Protein AF-A0AA97HFM2-F1 (afdb_monomer)

Radius of gyration: 20.1 Å; Cα contacts (8 Å, |Δi|>4): 525; chains: 1; bounding box: 60×36×58 Å

pLDDT: mean 90.35, std 7.66, range [57.72, 98.5]

Foldseek 3Di:
DKKKWFKKQDAFFAPDDDPPPDPGRFWFWADAPNKTKIKGFQDDPVCQVVFFFHTDRGIMMMIDDDDPVVVVVVVQLLQLLRLQQQLTQMDTQFMCDPPDPDTPDGDDGDGGRDGFAGFHHRHDSPSSNLLCRLQRVLCVVCCVLLVSSLLSVLLSVLPPPDPLLVSLLSLVVSLLSNLVSQLVVLVWDDDPSFTHNDPVPVPDTDDSLRSSQVLCVVLPDDDPLSPCVVVSVVVNCCCVPVVDDPDDPVSSVQSSQSSSQSSSVSSCSSSRHFAWTARSNVSRPDIDTDD

Nearest PDB structures (foldseek):
  4qtj-assembly1_A  TM=2.058E-01  e=1.949E+00  Candida albicans SC5314

Solvent-accessible surface area (backbone atoms only — not comparable to full-atom values): 15580 Å² total; per-residue (Å²): 90,47,36,38,29,38,27,22,19,53,78,50,35,27,83,34,59,46,95,84,73,49,92,50,49,24,15,46,77,51,72,52,97,93,30,52,36,38,38,36,42,75,63,55,81,85,49,48,83,80,38,57,69,38,71,42,79,21,30,38,40,35,37,50,44,86,52,68,67,65,49,50,54,52,50,49,52,52,29,50,52,48,14,48,34,36,39,12,38,32,31,53,38,33,35,29,48,73,90,57,98,59,65,79,39,82,42,86,68,62,67,28,20,39,76,79,45,26,34,33,58,45,76,36,42,66,60,48,53,49,45,55,59,45,23,47,62,43,40,70,74,35,31,74,72,54,39,40,68,58,46,43,50,36,57,35,54,34,72,49,100,61,58,69,69,56,26,44,49,35,49,50,52,36,52,50,48,52,40,51,32,45,38,53,75,72,59,34,40,73,58,95,91,35,36,21,84,45,88,85,46,74,88,61,61,56,48,73,67,57,51,44,52,52,58,42,41,76,66,69,52,62,69,75,84,58,65,59,50,62,61,52,53,52,54,47,48,31,40,74,74,64,74,50,61,95,63,53,68,71,59,51,50,49,54,43,28,52,48,52,37,52,50,52,53,48,50,38,45,67,21,59,40,67,46,72,32,33,28,50,72,49,64,40,72,40,69,50,74,41,128

Sequence (291 aa):
MVFKFGLTNIYFQGNEHSDSGSKKWDTISFDLGGYSNKLVCRISETDIPGLQWENRETADLYIKGTQPDQVQEHAQVIATLLSFALDSHCCLSYMEKVGDELPIRNLPTRGSFIQRNPVIDANNSDALKAFLRMSYSSYNELHETRSLNVVIELFNLAENQQPMELQLATVFILLENLKATYATQENYCNHYGKYYKNQKDKKNGLGFKTILQEMFSSIGMKGETLSGLSSVVMLRNDIIHTALSEKKFNEQYKIYTDCRNLIAEYLLRLLGFKGSFNLFSERGIGKKIIE

Structure (mmCIF, N/CA/C/O backbone):
data_AF-A0AA97HFM2-F1
#
_entry.id   AF-A0AA97HFM2-F1
#
loop_
_atom_site.group_PDB
_atom_site.id
_atom_site.type_symbol
_atom_site.label_atom_id
_atom_site.label_alt_id
_atom_site.label_comp_id
_atom_site.label_asym_id
_atom_site.label_entity_id
_atom_site.label_seq_id
_atom_site.pdbx_PDB_ins_code
_atom_site.Cartn_x
_atom_site.Cartn_y
_atom_site.Cartn_z
_atom_site.occupancy
_atom_site.B_iso_or_equiv
_atom_site.auth_seq_id
_atom_site.auth_comp_id
_atom_site.auth_asym_id
_atom_site.auth_atom_id
_atom_site.pdbx_PDB_model_num
ATOM 1 N N . MET A 1 1 ? -4.776 6.317 28.594 1.00 89.44 1 MET A N 1
ATOM 2 C CA . MET A 1 1 ? -5.785 7.169 27.935 1.00 89.44 1 MET A CA 1
ATOM 3 C C . MET A 1 1 ? -6.140 6.500 26.609 1.00 89.44 1 MET A C 1
ATOM 5 O O . MET A 1 1 ? -5.407 5.605 26.198 1.00 89.44 1 MET A O 1
ATOM 9 N N . VAL A 1 2 ? -7.284 6.812 26.003 1.00 93.88 2 VAL A N 1
ATOM 10 C CA . VAL A 1 2 ? -7.657 6.260 24.691 1.00 93.88 2 VAL A CA 1
ATOM 11 C C . VAL A 1 2 ? -7.883 7.426 23.746 1.00 93.88 2 VAL A C 1
ATOM 13 O O . VAL A 1 2 ? -8.585 8.373 24.094 1.00 93.88 2 VAL A O 1
ATOM 16 N N . PHE A 1 3 ? -7.261 7.349 22.579 1.00 95.56 3 PHE A N 1
ATOM 17 C CA . PHE A 1 3 ? -7.462 8.280 21.481 1.00 95.56 3 PHE A CA 1
ATOM 18 C C . PHE A 1 3 ? -8.245 7.576 20.386 1.00 95.56 3 PHE A C 1
ATOM 20 O O . PHE A 1 3 ? -8.044 6.383 20.162 1.00 95.56 3 PHE A O 1
ATOM 27 N N . LYS A 1 4 ? -9.127 8.307 19.721 1.00 95.50 4 LYS A N 1
ATOM 28 C CA . LYS A 1 4 ? -9.874 7.836 18.564 1.00 95.50 4 LYS A CA 1
ATOM 29 C C . LYS A 1 4 ? -9.526 8.710 17.371 1.00 95.50 4 LYS A C 1
ATOM 31 O O . LYS A 1 4 ? -9.457 9.934 17.481 1.00 95.50 4 LYS A O 1
ATOM 36 N N . PHE A 1 5 ? -9.325 8.056 16.242 1.00 96.00 5 PHE A N 1
ATOM 37 C CA . PHE A 1 5 ? -9.056 8.673 14.961 1.00 96.00 5 PHE A CA 1
ATOM 38 C C . PHE A 1 5 ? -10.151 8.288 13.984 1.00 96.00 5 PHE A C 1
ATOM 40 O O . PHE A 1 5 ? -10.458 7.102 13.847 1.00 96.00 5 PHE A O 1
ATOM 47 N N . GLY A 1 6 ? -10.702 9.273 13.283 1.00 95.50 6 GLY A N 1
ATOM 48 C CA . GLY A 1 6 ? -11.518 8.997 12.109 1.00 95.50 6 GLY A CA 1
ATOM 49 C C . GLY A 1 6 ? -10.628 8.521 10.963 1.00 95.50 6 GLY A C 1
ATOM 50 O O . GLY A 1 6 ? -9.580 9.113 10.695 1.00 95.50 6 GLY A O 1
ATOM 51 N N . LEU A 1 7 ? -11.035 7.441 10.301 1.00 95.44 7 LEU A N 1
ATOM 52 C CA . LEU A 1 7 ? -10.393 6.919 9.102 1.00 95.44 7 LEU A CA 1
ATOM 53 C C . LEU A 1 7 ? -11.338 7.029 7.915 1.00 95.44 7 LEU A C 1
ATOM 55 O O . LEU A 1 7 ? -12.521 6.679 7.980 1.00 95.44 7 LEU A O 1
ATOM 59 N N . THR A 1 8 ? -10.781 7.503 6.810 1.00 93.69 8 THR A N 1
ATOM 60 C CA . THR A 1 8 ? -11.501 7.667 5.550 1.00 93.69 8 THR A CA 1
ATOM 61 C C . THR A 1 8 ? -11.218 6.531 4.586 1.00 93.69 8 THR A C 1
ATOM 63 O O . THR A 1 8 ? -10.161 5.903 4.645 1.00 93.69 8 THR A O 1
ATOM 66 N N . ASN A 1 9 ? -12.162 6.303 3.675 1.00 92.19 9 ASN A N 1
ATOM 67 C CA . ASN A 1 9 ? -11.970 5.527 2.454 1.00 92.19 9 ASN A CA 1
ATOM 68 C C . ASN A 1 9 ? -11.601 4.048 2.661 1.00 92.19 9 ASN A C 1
ATOM 70 O O . ASN A 1 9 ? -10.960 3.465 1.805 1.00 92.19 9 ASN A O 1
ATOM 74 N N . ILE A 1 10 ? -11.978 3.403 3.762 1.00 92.94 10 ILE A N 1
ATOM 75 C CA . ILE A 1 10 ? -11.691 1.972 3.979 1.00 92.94 10 ILE A CA 1
ATOM 76 C C . ILE A 1 10 ? -12.932 1.147 4.287 1.00 92.94 10 ILE A C 1
ATOM 78 O O . ILE A 1 10 ? -13.812 1.580 5.031 1.00 92.94 10 ILE A O 1
ATOM 82 N N . TYR A 1 11 ? -12.967 -0.074 3.768 1.00 93.50 11 TYR A N 1
ATOM 83 C CA . TYR A 1 11 ? -13.864 -1.127 4.214 1.00 93.50 11 TYR A CA 1
ATOM 84 C C . TYR A 1 11 ? -13.063 -2.376 4.579 1.00 93.50 11 TYR A C 1
ATOM 86 O O . TYR A 1 11 ? -12.078 -2.730 3.933 1.00 93.50 11 TYR A O 1
ATOM 94 N N . PHE A 1 12 ? -13.502 -3.052 5.629 1.00 93.88 12 PHE A N 1
ATOM 95 C CA . PHE A 1 12 ? -13.012 -4.364 6.018 1.00 93.88 12 PHE A CA 1
ATOM 96 C C . PHE A 1 12 ? -14.113 -5.079 6.797 1.00 93.88 12 PHE A C 1
ATOM 98 O O . PHE A 1 12 ? -14.966 -4.440 7.421 1.00 93.88 12 PHE A O 1
ATOM 105 N N . GLN A 1 13 ? -14.071 -6.404 6.797 1.00 92.94 13 GLN A N 1
ATOM 106 C CA . GLN A 1 13 ? -14.901 -7.214 7.671 1.00 92.94 13 GLN A CA 1
ATOM 107 C C . GLN A 1 13 ? -14.161 -7.465 8.984 1.00 92.94 13 GLN A C 1
ATOM 109 O O . GLN A 1 13 ? -13.011 -7.910 8.997 1.00 92.94 13 GLN A O 1
ATOM 114 N N . GLY A 1 14 ? -14.819 -7.166 10.100 1.00 92.56 14 GLY A N 1
ATOM 115 C CA . GLY A 1 14 ? -14.293 -7.492 11.417 1.00 92.56 14 GLY A CA 1
ATOM 116 C C . GLY A 1 14 ? -14.434 -8.973 11.752 1.00 92.56 14 GLY A C 1
ATOM 117 O O . GLY A 1 14 ? -15.170 -9.711 11.101 1.00 92.56 14 GLY A O 1
ATOM 118 N N . ASN A 1 15 ? -13.770 -9.389 12.827 1.00 91.81 15 ASN A N 1
ATOM 119 C CA . ASN A 1 15 ? -14.002 -10.675 13.493 1.00 91.81 15 ASN A CA 1
ATOM 120 C C . ASN A 1 15 ? -14.454 -10.521 14.943 1.00 91.81 15 ASN A C 1
ATOM 122 O O . ASN A 1 15 ? -14.510 -11.497 15.686 1.00 91.81 15 ASN A O 1
ATOM 126 N N . GLU A 1 16 ? -14.804 -9.302 15.338 1.00 92.00 16 GLU A N 1
ATOM 127 C CA . GLU A 1 16 ? -15.375 -8.970 16.634 1.00 92.00 16 GLU A CA 1
ATOM 128 C C . GLU A 1 16 ? -16.611 -8.075 16.430 1.00 92.00 16 GLU A C 1
ATOM 130 O O . GLU A 1 16 ? -16.742 -7.392 15.407 1.00 92.00 16 GLU A O 1
ATOM 135 N N . HIS A 1 17 ? -17.525 -8.080 17.400 1.00 86.69 17 HIS A N 1
ATOM 136 C CA . HIS A 1 17 ? -18.637 -7.132 17.455 1.00 86.69 17 HIS A CA 1
ATOM 137 C C . HIS A 1 17 ? -18.196 -5.850 18.159 1.00 86.69 17 HIS A C 1
ATOM 139 O O . HIS A 1 17 ? -17.505 -5.906 19.179 1.00 86.69 17 HIS A O 1
ATOM 145 N N . SER A 1 18 ? -18.627 -4.695 17.655 1.00 81.94 18 SER A N 1
ATOM 146 C CA . SER A 1 18 ? -18.460 -3.439 18.378 1.00 81.94 18 SER A CA 1
ATOM 147 C C . SER A 1 18 ? -19.309 -3.411 19.657 1.00 81.94 18 SER A C 1
ATOM 149 O O . SER A 1 18 ? -20.405 -3.973 19.732 1.00 81.94 18 SER A O 1
ATOM 151 N N . ASP A 1 19 ? -18.807 -2.711 20.680 1.00 70.94 19 ASP A N 1
ATOM 152 C CA . ASP A 1 19 ? -19.411 -2.654 22.025 1.00 70.94 19 ASP A CA 1
ATOM 153 C C . ASP A 1 19 ? -20.790 -1.954 22.040 1.00 70.94 19 ASP A C 1
ATOM 155 O O . ASP A 1 19 ? -21.475 -1.923 23.058 1.00 70.94 19 ASP A O 1
ATOM 159 N N . SER A 1 20 ? -21.214 -1.396 20.902 1.00 63.28 20 SER A N 1
ATOM 160 C CA . SER A 1 20 ? -22.466 -0.661 20.699 1.00 63.28 20 SER A CA 1
ATOM 161 C C . SER A 1 20 ? -23.698 -1.559 20.493 1.00 63.28 20 SER A C 1
ATOM 163 O O . SER A 1 20 ? -24.780 -1.055 20.197 1.00 63.28 20 SER A O 1
ATOM 165 N N . GLY A 1 21 ? -23.565 -2.884 20.632 1.00 57.72 21 GLY A N 1
ATOM 166 C CA . GLY A 1 21 ? -24.662 -3.833 20.390 1.00 57.72 21 GLY A CA 1
ATOM 167 C C . GLY A 1 21 ? -24.920 -4.110 18.903 1.00 57.72 21 GLY A C 1
ATOM 168 O O . GLY A 1 21 ? -25.960 -4.663 18.537 1.00 57.72 21 GLY A O 1
ATOM 169 N N . SER A 1 22 ? -23.970 -3.735 18.043 1.00 65.81 22 SER A N 1
ATOM 170 C CA . SER A 1 22 ? -23.934 -4.100 16.630 1.00 65.81 22 SER A CA 1
ATOM 171 C C . SER A 1 22 ? -23.957 -5.622 16.471 1.00 65.81 22 SER A C 1
ATOM 173 O O . SER A 1 22 ? -23.096 -6.330 16.984 1.00 65.81 22 SER A O 1
ATOM 175 N N . LYS A 1 23 ? -24.922 -6.148 15.706 1.00 70.69 23 LYS A N 1
ATOM 176 C CA . LYS A 1 23 ? -24.901 -7.554 15.252 1.00 70.69 23 LYS A CA 1
ATOM 177 C C . LYS A 1 23 ? -23.914 -7.785 14.103 1.00 70.69 23 LYS A C 1
ATOM 179 O O . LYS A 1 23 ? -23.817 -8.906 13.608 1.00 70.69 23 LYS A O 1
ATOM 184 N N . LYS A 1 24 ? -23.229 -6.740 13.628 1.00 80.44 24 LYS A N 1
ATOM 185 C CA . LYS A 1 24 ? -22.261 -6.841 12.535 1.00 80.44 24 LYS A CA 1
ATOM 186 C C . LYS A 1 24 ? -20.887 -7.170 13.111 1.00 80.44 24 LYS A C 1
ATOM 188 O O . LYS A 1 24 ? -20.522 -6.684 14.178 1.00 80.44 24 LYS A O 1
ATOM 193 N N . TRP A 1 25 ? -20.153 -8.016 12.402 1.00 86.88 25 TRP A N 1
ATOM 194 C CA . TRP A 1 25 ? -18.737 -8.250 12.651 1.00 86.88 25 TRP A CA 1
ATOM 195 C C . TRP A 1 25 ? -17.961 -7.111 11.987 1.00 86.88 25 TRP A C 1
ATOM 197 O O . TRP A 1 25 ? -17.706 -7.130 10.785 1.00 86.88 25 TRP A O 1
ATOM 207 N N . ASP A 1 26 ? -17.699 -6.061 12.756 1.00 92.25 26 ASP A N 1
ATOM 208 C CA . ASP A 1 26 ? -17.214 -4.761 12.274 1.00 92.25 26 ASP A CA 1
ATOM 209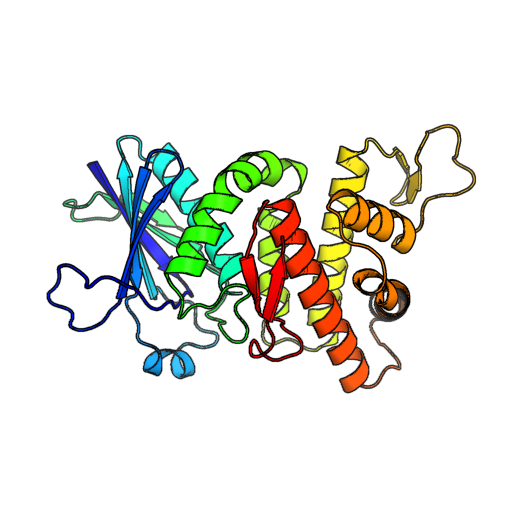 C C . ASP A 1 26 ? -15.887 -4.348 12.920 1.00 92.25 26 ASP A C 1
ATOM 211 O O . ASP A 1 26 ? -15.299 -3.336 12.546 1.00 92.25 26 ASP A O 1
ATOM 215 N N . THR A 1 27 ? -15.405 -5.133 13.881 1.00 95.12 27 THR A N 1
ATOM 216 C CA . THR A 1 27 ? -14.273 -4.780 14.727 1.00 95.12 27 THR A CA 1
ATOM 217 C C . THR A 1 27 ? -13.083 -5.715 14.504 1.00 95.12 27 THR A C 1
ATOM 219 O O . THR A 1 27 ? -13.238 -6.928 14.356 1.00 95.12 27 THR A O 1
ATOM 222 N N . ILE A 1 28 ? -11.879 -5.139 14.507 1.00 96.25 28 ILE A N 1
ATOM 223 C CA . ILE A 1 28 ? -10.587 -5.831 14.495 1.00 96.25 28 ILE A CA 1
ATOM 224 C C . ILE A 1 28 ? -9.749 -5.283 15.656 1.00 96.25 28 ILE A C 1
ATOM 226 O O . ILE A 1 28 ? -9.303 -4.135 15.601 1.00 96.25 28 ILE A O 1
ATOM 230 N N . SER A 1 29 ? -9.477 -6.102 16.675 1.00 96.56 29 SER A N 1
ATOM 231 C CA . SER A 1 29 ? -8.537 -5.745 17.748 1.00 96.56 29 SER A CA 1
ATOM 232 C C . SER A 1 29 ? -7.163 -6.379 17.530 1.00 96.56 29 SER A C 1
ATOM 234 O O . SER A 1 29 ? -7.054 -7.549 17.138 1.00 96.56 29 SER A O 1
ATOM 236 N N . PHE A 1 30 ? -6.099 -5.609 17.766 1.00 96.38 30 PHE A N 1
ATOM 237 C CA . PHE A 1 30 ? -4.718 -6.059 17.600 1.00 96.38 30 PHE A CA 1
ATOM 238 C C . PHE A 1 30 ? -3.723 -5.200 18.389 1.00 96.38 30 PHE A C 1
ATOM 240 O O . PHE A 1 30 ? -3.846 -3.981 18.467 1.00 96.38 30 PHE A O 1
ATOM 247 N N . ASP A 1 31 ? -2.676 -5.835 18.914 1.00 96.31 31 ASP A N 1
ATOM 248 C CA . ASP A 1 31 ? -1.536 -5.124 19.492 1.00 96.31 31 ASP A CA 1
ATOM 249 C C . ASP A 1 31 ? -0.448 -4.905 18.435 1.00 96.31 31 ASP A C 1
ATOM 251 O O . ASP A 1 31 ? -0.119 -5.819 17.668 1.00 96.31 31 ASP A O 1
ATOM 255 N N . LEU A 1 32 ? 0.085 -3.682 18.380 1.00 95.44 32 LEU A N 1
ATOM 256 C CA . LEU A 1 32 ? 1.084 -3.261 17.401 1.00 95.44 32 LEU A CA 1
ATOM 257 C C . LEU A 1 32 ? 1.920 -2.098 17.931 1.00 95.44 32 LEU A C 1
ATOM 259 O O . LEU A 1 32 ? 1.377 -1.162 18.508 1.00 95.44 32 LEU A O 1
ATOM 263 N N . GLY A 1 33 ? 3.241 -2.140 17.741 1.00 91.94 33 GLY A N 1
ATOM 264 C CA . GLY A 1 33 ? 4.130 -1.038 18.136 1.00 91.94 33 GLY A CA 1
ATOM 265 C C . GLY A 1 33 ? 4.114 -0.699 19.634 1.00 91.94 33 GLY A C 1
ATOM 266 O O . GLY A 1 33 ? 4.425 0.426 19.998 1.00 91.94 33 GLY A O 1
ATOM 267 N N . GLY A 1 34 ? 3.717 -1.641 20.498 1.00 94.19 34 GLY A N 1
ATOM 268 C CA . GLY A 1 34 ? 3.535 -1.405 21.938 1.00 94.19 34 GLY A CA 1
ATOM 269 C C . GLY A 1 34 ? 2.183 -0.789 22.323 1.00 94.19 34 GLY A C 1
ATOM 270 O O . GLY A 1 34 ? 1.934 -0.572 23.509 1.00 94.19 34 GLY A O 1
ATOM 271 N N . TYR A 1 35 ? 1.297 -0.549 21.356 1.00 96.75 35 TYR A N 1
ATOM 272 C CA . TYR A 1 35 ? -0.054 -0.045 21.575 1.00 96.75 35 TYR A CA 1
ATOM 273 C C . TYR A 1 35 ? -1.090 -1.150 21.402 1.00 96.75 35 TYR A C 1
ATOM 275 O O . TYR A 1 35 ? -0.913 -2.077 20.610 1.00 96.75 35 TYR A O 1
ATOM 283 N N . SER A 1 36 ? -2.199 -1.009 22.128 1.00 96.50 36 SER A N 1
ATOM 284 C CA . SER A 1 36 ? -3.401 -1.804 21.896 1.00 96.50 36 SER A CA 1
ATOM 285 C C . SER A 1 36 ? -4.349 -1.006 21.012 1.00 96.50 36 SER A C 1
ATOM 287 O O . SER A 1 36 ? -4.710 0.128 21.358 1.00 96.50 36 SER A O 1
ATOM 289 N N . ASN A 1 37 ? -4.702 -1.591 19.869 1.00 97.38 37 ASN A N 1
ATOM 290 C CA . ASN A 1 37 ? -5.459 -0.952 18.804 1.00 97.38 37 ASN A CA 1
ATOM 291 C C . ASN A 1 37 ? -6.790 -1.671 18.584 1.00 97.38 37 ASN A C 1
ATOM 293 O O . ASN A 1 37 ? -6.868 -2.901 18.641 1.00 97.38 37 ASN A O 1
ATOM 297 N N . LYS A 1 38 ? -7.827 -0.895 18.277 1.00 96.94 38 LYS A N 1
ATOM 298 C CA . LYS A 1 38 ? -9.145 -1.394 17.880 1.00 96.94 38 LYS A CA 1
ATOM 299 C C . LYS A 1 38 ? -9.620 -0.610 16.665 1.00 96.94 38 LYS A C 1
ATOM 301 O O . LYS A 1 38 ? -9.800 0.601 16.743 1.00 96.94 38 LYS A O 1
ATOM 306 N N . LEU A 1 39 ? -9.801 -1.301 15.548 1.00 96.81 39 LEU A N 1
ATOM 307 C CA . LEU A 1 39 ? -10.313 -0.742 14.302 1.00 96.81 39 LEU A CA 1
ATOM 308 C C . LEU A 1 39 ? -11.790 -1.126 14.165 1.00 96.81 39 LEU A C 1
ATOM 310 O O . LEU A 1 39 ? -12.119 -2.302 14.291 1.00 96.81 39 LEU A O 1
ATOM 314 N N . VAL A 1 40 ? -12.670 -0.155 13.926 1.00 95.69 40 VAL A N 1
ATOM 315 C CA . VAL A 1 40 ? -14.126 -0.354 13.846 1.00 95.69 40 VAL A CA 1
ATOM 316 C C . VAL A 1 40 ? -14.643 0.187 12.518 1.00 95.69 40 VAL A C 1
ATOM 318 O O . VAL A 1 40 ? -14.530 1.380 12.249 1.00 95.69 40 VAL A O 1
ATOM 321 N N . CYS A 1 41 ? -15.213 -0.673 11.677 1.00 93.94 41 CYS A N 1
ATOM 322 C CA . CYS A 1 41 ? -15.817 -0.277 10.411 1.00 93.94 41 CYS A CA 1
ATOM 323 C C . CYS A 1 41 ? -17.216 0.308 10.655 1.00 93.94 41 CYS A C 1
ATOM 325 O O . CYS A 1 41 ? -18.026 -0.261 11.383 1.00 93.94 41 CYS A O 1
ATOM 327 N N . ARG A 1 42 ? -17.515 1.456 10.042 1.00 91.38 42 ARG A N 1
ATOM 328 C CA . ARG A 1 42 ? -18.807 2.156 10.166 1.00 91.38 42 ARG A CA 1
ATOM 329 C C . ARG A 1 42 ? -19.772 1.856 9.024 1.00 91.38 42 ARG A C 1
ATOM 331 O O . ARG A 1 42 ? -20.932 2.255 9.086 1.00 91.38 42 ARG A O 1
ATOM 338 N N . ILE A 1 43 ? -19.293 1.198 7.977 1.00 89.06 43 ILE A N 1
ATOM 339 C CA . ILE A 1 43 ? -20.056 0.907 6.765 1.00 89.06 43 ILE A CA 1
ATOM 340 C C . ILE A 1 43 ? -20.187 -0.605 6.569 1.00 89.06 43 ILE A C 1
ATOM 342 O O . ILE A 1 43 ? -19.437 -1.399 7.133 1.00 89.06 43 ILE A O 1
ATOM 346 N N . SER A 1 44 ? -21.167 -1.011 5.776 1.00 84.94 44 SER A N 1
ATOM 347 C CA . SER A 1 44 ? -21.364 -2.389 5.330 1.00 84.94 44 SER A CA 1
ATOM 348 C C . SER A 1 44 ? -20.925 -2.561 3.880 1.00 84.94 44 SER A C 1
ATOM 350 O O . SER A 1 44 ? -20.846 -1.601 3.119 1.00 84.94 44 SER A O 1
ATOM 352 N N . GLU A 1 45 ? -20.738 -3.815 3.471 1.00 82.62 45 GLU A N 1
ATOM 353 C CA . GLU A 1 45 ? -20.445 -4.172 2.078 1.00 82.62 45 GLU A CA 1
ATOM 354 C C . GLU A 1 45 ? -21.476 -3.599 1.091 1.00 82.62 45 GLU A C 1
ATOM 356 O O . GLU A 1 45 ? -21.132 -3.128 0.011 1.00 82.62 45 GLU A O 1
ATOM 361 N N . THR A 1 46 ? -22.749 -3.555 1.494 1.00 84.31 46 THR A N 1
ATOM 362 C CA . THR A 1 46 ? -23.851 -3.003 0.694 1.00 84.31 46 THR A CA 1
ATOM 363 C C . THR A 1 46 ? -23.733 -1.505 0.427 1.00 84.31 46 THR A C 1
ATOM 365 O O . THR A 1 46 ? -24.349 -1.017 -0.516 1.00 84.31 46 THR A O 1
ATOM 368 N N . ASP A 1 47 ? -22.966 -0.774 1.239 1.00 85.00 47 ASP A N 1
ATOM 369 C CA . ASP A 1 47 ? -22.777 0.669 1.084 1.00 85.00 47 ASP A CA 1
ATOM 370 C C . ASP A 1 47 ? -21.696 0.984 0.034 1.00 85.00 47 ASP A C 1
ATOM 372 O O . ASP A 1 47 ? -21.738 2.037 -0.600 1.00 85.00 47 ASP A O 1
ATOM 376 N N . ILE A 1 48 ? -20.764 0.051 -0.211 1.00 83.50 48 ILE A N 1
ATOM 377 C CA . ILE A 1 48 ? -19.585 0.234 -1.076 1.00 83.50 48 ILE A CA 1
ATOM 378 C C . ILE A 1 48 ? -19.925 0.784 -2.472 1.00 83.50 48 ILE A C 1
ATOM 380 O O . ILE A 1 48 ? -19.252 1.725 -2.903 1.00 83.50 48 ILE A O 1
ATOM 384 N N . PRO A 1 49 ? -20.938 0.272 -3.207 1.00 83.81 49 PRO A N 1
ATOM 385 C CA . PRO A 1 49 ? -21.237 0.777 -4.545 1.00 83.81 49 PRO A CA 1
ATOM 386 C C . PRO A 1 49 ? -21.590 2.269 -4.567 1.00 83.81 49 PRO A C 1
ATOM 388 O O . PRO A 1 49 ? -21.255 2.949 -5.533 1.00 83.81 49 PRO A O 1
ATOM 391 N N . GLY A 1 50 ? -22.236 2.772 -3.509 1.00 83.94 50 GLY A N 1
ATOM 392 C CA . GLY A 1 50 ? -22.634 4.175 -3.383 1.00 83.94 50 GLY A CA 1
ATOM 393 C C . GLY A 1 50 ? -21.526 5.098 -2.881 1.00 83.94 50 GLY A C 1
ATOM 394 O O . GLY A 1 50 ? -21.683 6.307 -2.962 1.00 83.94 50 GLY A O 1
ATOM 395 N N . LEU A 1 51 ? -20.422 4.543 -2.376 1.00 84.50 51 LEU A N 1
ATOM 396 C CA . LEU A 1 51 ? -19.300 5.310 -1.834 1.00 84.50 51 LEU A CA 1
ATOM 397 C C . LEU A 1 51 ? -18.147 5.469 -2.815 1.00 84.50 51 LEU A C 1
ATOM 399 O O . LEU A 1 51 ? -17.253 6.268 -2.551 1.00 84.50 51 LEU A O 1
ATOM 403 N N . GLN A 1 52 ? -18.125 4.710 -3.918 1.00 82.38 52 GLN A N 1
ATOM 404 C CA . GLN A 1 52 ? -17.012 4.788 -4.861 1.00 82.38 52 GLN A CA 1
ATOM 405 C C . GLN A 1 52 ? -16.774 6.239 -5.277 1.00 82.38 52 GLN A C 1
ATOM 407 O O . GLN A 1 52 ? -17.706 6.937 -5.674 1.00 82.38 52 GLN A O 1
ATOM 412 N N . TRP A 1 53 ? -15.508 6.653 -5.242 1.00 81.94 53 TRP A N 1
ATOM 413 C CA . TRP A 1 53 ? -15.060 7.992 -5.644 1.00 81.94 53 TRP A CA 1
ATOM 414 C C . TRP A 1 53 ? -15.363 9.110 -4.636 1.00 81.94 53 TRP A C 1
ATOM 416 O O . TRP A 1 53 ? -14.846 10.216 -4.797 1.00 81.94 53 TRP A O 1
ATOM 426 N N . GLU A 1 54 ? -16.100 8.829 -3.560 1.00 85.31 54 GLU A N 1
ATOM 427 C CA . GLU A 1 54 ? -16.342 9.783 -2.479 1.00 85.31 54 GLU A CA 1
ATOM 428 C C . GLU A 1 54 ? -15.207 9.765 -1.455 1.00 85.31 54 GLU A C 1
ATOM 430 O O . GLU A 1 54 ? -14.639 8.718 -1.154 1.00 85.31 54 GLU A O 1
ATOM 435 N N . ASN A 1 55 ? -14.895 10.925 -0.880 1.00 86.38 55 ASN A N 1
ATOM 436 C CA . ASN A 1 55 ? -14.082 10.997 0.328 1.00 86.38 55 ASN A CA 1
ATOM 437 C C . ASN A 1 55 ? -15.017 10.934 1.531 1.00 86.38 55 ASN A C 1
ATOM 439 O O . ASN A 1 55 ? -15.800 11.862 1.755 1.00 86.38 55 ASN A O 1
ATOM 443 N N . ARG A 1 56 ? -14.958 9.838 2.286 1.00 88.38 56 ARG A N 1
ATOM 444 C CA . ARG A 1 56 ? -15.867 9.631 3.411 1.00 88.38 56 ARG A CA 1
ATOM 445 C C . ARG A 1 56 ? -15.176 8.949 4.568 1.00 88.38 56 ARG A C 1
ATOM 447 O O . ARG A 1 56 ? -14.381 8.035 4.377 1.00 88.38 56 ARG A O 1
ATOM 454 N N . GLU A 1 57 ? -15.532 9.361 5.778 1.00 89.62 57 GLU A N 1
ATOM 455 C CA . GLU A 1 57 ? -15.193 8.622 6.991 1.00 89.62 57 GLU A CA 1
ATOM 456 C C . GLU A 1 57 ? -15.973 7.312 7.036 1.00 89.62 57 GLU A C 1
ATOM 458 O O . GLU A 1 57 ? -17.206 7.304 7.065 1.00 89.62 57 GLU A O 1
ATOM 463 N N . THR A 1 58 ? -15.253 6.199 7.054 1.00 93.06 58 THR A N 1
ATOM 464 C CA . THR A 1 58 ? -15.843 4.860 6.962 1.00 93.06 58 THR A CA 1
ATOM 465 C C . THR A 1 58 ? -15.383 3.935 8.079 1.00 93.06 58 THR A C 1
ATOM 467 O O . THR A 1 58 ? -15.915 2.833 8.204 1.00 93.06 58 THR A O 1
ATOM 470 N N . ALA A 1 59 ? -14.447 4.369 8.923 1.00 95.44 59 ALA A N 1
ATOM 471 C CA . ALA A 1 59 ? -13.985 3.604 10.070 1.00 95.44 59 ALA A CA 1
ATOM 472 C C . ALA A 1 59 ? -13.449 4.506 11.190 1.00 95.44 59 ALA A C 1
ATOM 474 O O . ALA A 1 59 ? -13.177 5.687 10.984 1.00 95.44 59 ALA A O 1
ATOM 475 N N . ASP A 1 60 ? -13.274 3.912 12.366 1.00 96.06 60 ASP A N 1
ATOM 476 C CA . ASP A 1 60 ? -12.578 4.492 13.508 1.00 96.06 60 ASP A CA 1
ATOM 477 C C . ASP A 1 60 ? -11.393 3.628 13.916 1.00 96.06 60 ASP A C 1
ATOM 479 O O . ASP A 1 60 ? -11.488 2.401 13.934 1.00 96.06 60 ASP A O 1
ATOM 483 N N . LEU A 1 61 ? -10.303 4.273 14.322 1.00 97.31 61 LEU A N 1
ATOM 484 C CA . LEU A 1 61 ? -9.168 3.635 14.975 1.00 97.31 61 LEU A CA 1
ATOM 485 C C . LEU A 1 61 ? -9.044 4.148 16.405 1.00 97.31 61 LEU A C 1
ATOM 487 O O . LEU A 1 61 ? -8.821 5.333 16.635 1.00 97.31 61 LEU A O 1
ATOM 491 N N . TYR A 1 62 ? -9.149 3.242 17.367 1.00 96.94 62 TYR A N 1
ATOM 492 C CA . TYR A 1 62 ? -8.942 3.512 18.781 1.00 96.94 62 TYR A CA 1
ATOM 493 C C . TYR A 1 62 ? -7.571 3.005 19.206 1.00 96.94 62 TYR A C 1
ATOM 495 O O . TYR A 1 62 ? -7.237 1.846 18.965 1.00 96.94 62 TYR A O 1
ATOM 503 N N . ILE A 1 63 ? -6.802 3.857 19.879 1.00 97.00 63 ILE A N 1
ATOM 504 C CA . ILE A 1 63 ? -5.442 3.556 20.322 1.00 97.00 63 ILE A CA 1
ATOM 505 C C . ILE A 1 63 ? -5.317 3.891 21.802 1.00 97.00 63 ILE A C 1
ATOM 507 O O . ILE A 1 63 ? -5.555 5.026 22.234 1.00 97.00 63 ILE A O 1
ATOM 511 N N . LYS A 1 64 ? -4.917 2.905 22.605 1.00 95.06 64 LYS A N 1
ATOM 512 C CA . LYS A 1 64 ? -4.621 3.121 24.022 1.00 95.06 64 LYS A CA 1
ATOM 513 C C . LYS A 1 64 ? -3.196 3.654 24.180 1.00 95.06 64 LYS A C 1
ATOM 515 O O . LYS A 1 64 ? -2.241 2.901 24.047 1.00 95.06 64 LYS A O 1
ATOM 520 N N . GLY A 1 65 ? -3.059 4.930 24.533 1.00 89.56 65 GLY A N 1
ATOM 521 C CA . GLY A 1 65 ? -1.768 5.596 24.738 1.00 89.56 65 GLY A CA 1
ATOM 522 C C . GLY A 1 65 ? -1.843 6.722 25.769 1.00 89.56 65 GLY A C 1
ATOM 523 O O . GLY A 1 65 ? -2.878 6.921 26.407 1.00 89.56 65 GLY A O 1
ATOM 524 N N . THR A 1 66 ? -0.741 7.441 25.983 1.00 83.81 66 THR A N 1
ATOM 525 C CA . THR A 1 66 ? -0.677 8.596 26.907 1.00 83.81 66 THR A CA 1
ATOM 526 C C . THR A 1 66 ? -0.114 9.863 26.269 1.00 83.81 66 THR A C 1
ATOM 528 O O . THR A 1 66 ? -0.423 10.942 26.761 1.00 83.81 66 THR A O 1
ATOM 531 N N . GLN A 1 67 ? 0.655 9.747 25.183 1.00 90.62 67 GLN A N 1
ATOM 532 C CA . GLN A 1 67 ? 1.282 10.870 24.481 1.00 90.62 67 GLN A CA 1
ATOM 533 C C . GLN A 1 67 ? 0.595 11.104 23.127 1.00 90.62 67 GLN A C 1
ATOM 535 O O . GLN A 1 67 ? 0.703 10.232 22.264 1.00 90.62 67 GLN A O 1
ATOM 540 N N . PRO A 1 68 ? -0.109 12.235 22.925 1.00 90.00 68 PRO A N 1
ATOM 541 C CA . PRO A 1 68 ? -0.864 12.498 21.700 1.00 90.00 68 PRO A CA 1
ATOM 542 C C . PRO A 1 68 ? -0.035 12.378 20.415 1.00 90.00 68 PRO A C 1
ATOM 544 O O . PRO A 1 68 ? -0.459 11.688 19.492 1.00 90.00 68 PRO A O 1
ATOM 547 N N . ASP A 1 69 ? 1.157 12.980 20.378 1.00 92.31 69 ASP A N 1
ATOM 548 C CA . ASP A 1 69 ? 1.980 13.042 19.162 1.00 92.31 69 ASP A CA 1
ATOM 549 C C . ASP A 1 69 ? 2.468 11.654 18.723 1.00 92.31 69 ASP A C 1
ATOM 551 O O . ASP A 1 69 ? 2.282 11.264 17.574 1.00 92.31 69 ASP A O 1
ATOM 555 N N . GLN A 1 70 ? 2.975 10.849 19.663 1.00 94.06 70 GLN A N 1
ATOM 556 C CA . GLN A 1 70 ? 3.406 9.470 19.389 1.00 94.06 70 GLN A CA 1
ATOM 557 C C . GLN A 1 70 ? 2.243 8.586 18.924 1.00 94.06 70 GLN A C 1
ATOM 559 O O . GLN A 1 70 ? 2.396 7.727 18.058 1.00 94.06 70 GLN A O 1
ATOM 564 N N . VAL A 1 71 ? 1.057 8.795 19.502 1.00 94.75 71 VAL A N 1
ATOM 565 C CA . VAL A 1 71 ? -0.145 8.054 19.115 1.00 94.75 71 VAL A CA 1
ATOM 566 C C . VAL A 1 71 ? -0.616 8.472 17.717 1.00 94.75 71 VAL A C 1
ATOM 568 O O . VAL A 1 71 ? -1.050 7.614 16.951 1.00 94.75 71 VAL A O 1
ATOM 571 N N . GLN A 1 72 ? -0.499 9.753 17.355 1.00 95.06 72 GLN A N 1
ATOM 572 C CA . GLN A 1 72 ? -0.808 10.229 16.007 1.00 95.06 72 GLN A CA 1
ATOM 573 C C . GLN A 1 72 ? 0.166 9.648 14.969 1.00 95.06 72 GLN A C 1
ATOM 575 O O . GLN A 1 72 ? -0.274 9.196 13.913 1.00 95.06 72 GLN A O 1
ATOM 580 N N . GLU A 1 73 ? 1.468 9.617 15.261 1.00 95.00 73 GLU A N 1
ATOM 581 C CA . GLU A 1 73 ? 2.475 8.984 14.396 1.00 95.00 73 GLU A CA 1
ATOM 582 C C . GLU A 1 73 ? 2.174 7.493 14.190 1.00 95.00 73 GLU A C 1
ATOM 584 O O . GLU A 1 73 ? 2.138 7.013 13.056 1.00 95.00 73 GLU A O 1
ATOM 589 N N . HIS A 1 74 ? 1.849 6.774 15.270 1.00 97.00 74 HIS A N 1
ATOM 590 C CA . HIS A 1 74 ? 1.425 5.375 15.201 1.00 97.00 74 HIS A CA 1
ATOM 591 C C . HIS A 1 74 ? 0.174 5.185 14.325 1.00 97.00 74 HIS A C 1
ATOM 593 O O . HIS A 1 74 ? 0.146 4.310 13.454 1.00 97.00 74 HIS A O 1
ATOM 599 N N . ALA A 1 75 ? -0.845 6.032 14.512 1.00 97.00 75 ALA A N 1
ATOM 600 C CA . ALA A 1 75 ? -2.069 6.015 13.714 1.00 97.00 75 ALA A CA 1
ATOM 601 C C . ALA A 1 75 ? -1.785 6.259 12.225 1.00 97.00 75 ALA A C 1
ATOM 603 O O . ALA A 1 75 ? -2.390 5.612 11.369 1.00 97.00 75 ALA A O 1
ATOM 604 N N . GLN A 1 76 ? -0.845 7.154 11.907 1.00 96.06 76 GLN A N 1
ATOM 605 C CA . GLN A 1 76 ? -0.467 7.463 10.531 1.00 96.06 76 GLN A CA 1
ATOM 606 C C . GLN A 1 76 ? 0.200 6.267 9.846 1.00 96.06 76 GLN A C 1
ATOM 608 O O . GLN A 1 76 ? -0.108 5.986 8.690 1.00 96.06 76 GLN A O 1
ATOM 613 N N . VAL A 1 77 ? 1.055 5.523 10.556 1.00 97.56 77 VAL A N 1
ATOM 614 C CA . VAL A 1 77 ? 1.652 4.284 10.031 1.00 97.56 77 VAL A CA 1
ATOM 615 C C . VAL A 1 77 ? 0.573 3.244 9.734 1.00 97.56 77 VAL A C 1
ATOM 617 O O . VAL A 1 77 ? 0.573 2.655 8.653 1.00 97.56 77 VAL A O 1
ATOM 620 N N . ILE A 1 78 ? -0.376 3.044 10.656 1.00 97.81 78 ILE A N 1
ATOM 621 C CA . ILE A 1 78 ? -1.500 2.119 10.446 1.00 97.81 78 ILE A CA 1
ATOM 622 C C . ILE A 1 78 ? -2.322 2.546 9.227 1.00 97.81 78 ILE A C 1
ATOM 624 O O . ILE A 1 78 ? -2.591 1.713 8.364 1.00 97.81 78 ILE A O 1
ATOM 628 N N . ALA A 1 79 ? -2.682 3.829 9.121 1.00 96.81 79 ALA A N 1
ATOM 629 C CA . ALA A 1 79 ? -3.445 4.350 7.990 1.00 96.81 79 ALA A CA 1
ATOM 630 C C . ALA A 1 79 ? -2.710 4.131 6.659 1.00 96.81 79 ALA A C 1
ATOM 632 O O . ALA A 1 79 ? -3.319 3.649 5.708 1.00 96.81 79 ALA A O 1
ATOM 633 N N . THR A 1 80 ? -1.401 4.396 6.595 1.00 96.88 80 THR A N 1
ATOM 634 C CA . THR A 1 80 ? -0.607 4.174 5.377 1.00 96.88 80 THR A CA 1
ATOM 635 C C . THR A 1 80 ? -0.526 2.689 5.004 1.00 96.88 80 THR A C 1
ATOM 637 O O . THR A 1 80 ? -0.712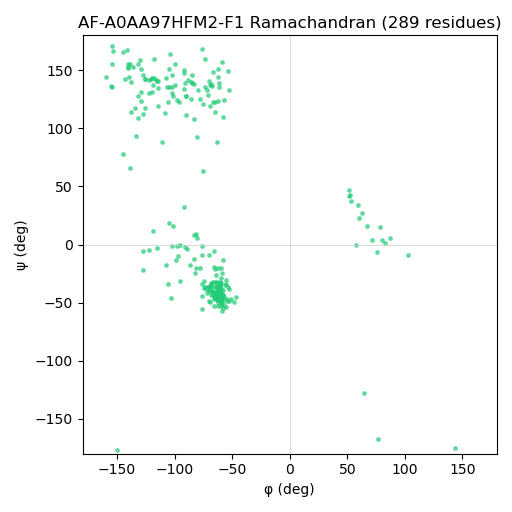 2.335 3.839 1.00 96.88 80 THR A O 1
ATOM 640 N N . LEU A 1 81 ? -0.310 1.796 5.974 1.00 98.06 81 LEU A N 1
ATOM 641 C CA . LEU A 1 81 ? -0.288 0.350 5.728 1.00 98.06 81 LEU A CA 1
ATOM 642 C C . LEU A 1 81 ? -1.654 -0.176 5.265 1.00 98.06 81 LEU A C 1
ATOM 644 O O . LEU A 1 81 ? -1.714 -0.962 4.320 1.00 98.06 81 LEU A O 1
ATOM 648 N N . LEU A 1 82 ? -2.750 0.280 5.879 1.00 97.12 82 LEU A N 1
ATOM 649 C CA . LEU A 1 82 ? -4.111 -0.042 5.438 1.00 97.12 82 LEU A CA 1
ATOM 650 C C . LEU A 1 82 ? -4.397 0.501 4.037 1.00 97.12 82 LEU A C 1
ATOM 652 O O . LEU A 1 82 ? -5.030 -0.191 3.244 1.00 97.12 82 LEU A O 1
ATOM 656 N N . SER A 1 83 ? -3.886 1.696 3.724 1.00 95.50 83 SER A N 1
ATOM 657 C CA . SER A 1 83 ? -3.957 2.303 2.393 1.00 95.50 83 SER A CA 1
ATOM 658 C C . SER A 1 83 ? -3.426 1.338 1.332 1.00 95.50 83 SER A C 1
ATOM 660 O O . SER A 1 83 ? -4.082 1.097 0.326 1.00 95.50 83 SER A O 1
ATOM 662 N N . PHE A 1 84 ? -2.253 0.746 1.576 1.00 97.00 84 PHE A N 1
ATOM 663 C CA . PHE A 1 84 ? -1.652 -0.233 0.671 1.00 97.00 84 PHE A CA 1
ATOM 664 C C . PHE A 1 84 ? -2.410 -1.567 0.658 1.00 97.00 84 PHE A C 1
ATOM 666 O O . PHE A 1 84 ? -2.728 -2.091 -0.407 1.00 97.00 84 PHE A O 1
ATOM 673 N N . ALA A 1 85 ? -2.713 -2.123 1.834 1.00 96.94 85 ALA A N 1
ATOM 674 C CA . ALA A 1 85 ? -3.340 -3.438 1.955 1.00 96.94 85 ALA A CA 1
ATOM 675 C C . ALA A 1 85 ? -4.718 -3.499 1.291 1.00 96.94 85 ALA A C 1
ATOM 677 O O . ALA A 1 85 ? -5.060 -4.500 0.668 1.00 96.94 85 ALA A O 1
ATOM 678 N N . LEU A 1 86 ? -5.504 -2.434 1.430 1.00 94.50 86 LEU A N 1
ATOM 679 C CA . LEU A 1 86 ? -6.872 -2.367 0.927 1.00 94.50 86 LEU A CA 1
ATOM 680 C C . LEU A 1 86 ? -6.969 -1.706 -0.452 1.00 94.50 86 LEU A C 1
ATOM 682 O O . LEU A 1 86 ? -8.070 -1.634 -0.992 1.00 94.50 86 LEU A O 1
ATOM 686 N N . ASP A 1 87 ? -5.835 -1.277 -1.019 1.00 91.81 87 ASP A N 1
ATOM 687 C CA . ASP A 1 87 ? -5.750 -0.565 -2.299 1.00 91.81 87 ASP A CA 1
ATOM 688 C C . ASP A 1 87 ? -6.695 0.646 -2.363 1.00 91.81 87 ASP A C 1
ATOM 690 O O . ASP A 1 87 ? -7.454 0.829 -3.313 1.00 91.81 87 ASP A O 1
ATOM 694 N N . SER A 1 88 ? -6.680 1.443 -1.292 1.00 88.81 88 SER A N 1
ATOM 695 C CA . SER A 1 88 ? -7.580 2.580 -1.103 1.00 88.81 88 SER A CA 1
ATOM 696 C C . SER A 1 88 ? -6.855 3.759 -0.470 1.00 88.81 88 SER A C 1
ATOM 698 O O . SER A 1 88 ? -5.919 3.562 0.294 1.00 88.81 88 SER A O 1
ATOM 700 N N . HIS A 1 89 ? -7.292 4.999 -0.715 1.00 89.19 89 HIS A N 1
ATOM 701 C CA . HIS A 1 89 ? -6.700 6.207 -0.115 1.00 89.19 89 HIS A CA 1
ATOM 702 C C . HIS A 1 89 ? -7.097 6.396 1.356 1.00 89.19 89 HIS A C 1
ATOM 704 O O . HIS A 1 89 ? -7.746 7.379 1.718 1.00 89.19 89 HIS A O 1
ATOM 710 N N . CYS A 1 90 ? -6.692 5.463 2.218 1.00 92.56 90 CYS A N 1
ATOM 711 C CA . CYS A 1 90 ? -6.890 5.556 3.659 1.00 92.56 90 CYS A CA 1
ATOM 712 C C . CYS A 1 90 ? -6.104 6.733 4.246 1.00 92.56 90 CYS A C 1
ATOM 714 O O . CYS A 1 90 ? -4.882 6.799 4.096 1.00 92.56 90 CYS A O 1
ATOM 716 N N . CYS A 1 91 ? -6.806 7.645 4.922 1.00 92.25 91 CYS A N 1
ATOM 717 C CA . CYS A 1 91 ? -6.241 8.815 5.597 1.00 92.25 91 CYS A CA 1
ATOM 718 C C . CYS A 1 91 ? -6.938 9.059 6.942 1.00 92.25 91 CYS A C 1
ATOM 720 O O . CYS A 1 91 ? -8.131 8.770 7.090 1.00 92.25 91 CYS A O 1
ATOM 722 N N . LEU A 1 92 ? -6.210 9.656 7.890 1.00 94.31 92 LEU A N 1
ATOM 723 C CA . LEU A 1 92 ? -6.772 10.162 9.143 1.00 94.31 92 LEU A CA 1
ATOM 724 C C . LEU A 1 92 ? -7.573 11.450 8.879 1.00 94.31 92 LEU A C 1
ATOM 726 O O . LEU A 1 92 ? -7.088 12.332 8.170 1.00 94.31 92 LEU A O 1
ATOM 730 N N . SER A 1 93 ? -8.764 11.585 9.463 1.00 92.94 93 SER A N 1
ATOM 731 C CA . SER A 1 93 ? -9.616 12.782 9.328 1.00 92.94 93 SER A CA 1
ATOM 732 C C . SER A 1 93 ? -9.649 13.660 10.573 1.00 92.94 93 SER A C 1
ATOM 734 O O . SER A 1 93 ? -9.700 14.885 10.475 1.00 92.94 93 SER A O 1
ATOM 736 N N . TYR A 1 94 ? -9.574 13.061 11.755 1.00 92.62 94 TYR A N 1
ATOM 737 C CA . TYR A 1 94 ? -9.488 13.780 13.019 1.00 92.62 94 TYR A CA 1
ATOM 738 C C . TYR A 1 94 ? -8.805 12.932 14.083 1.00 92.62 94 TYR A C 1
ATOM 740 O O . TYR A 1 94 ? -8.584 11.733 13.909 1.00 92.62 94 TYR A O 1
ATOM 748 N N . MET A 1 95 ? -8.512 13.577 15.205 1.00 93.88 95 MET A N 1
ATOM 749 C CA . MET A 1 95 ? -8.071 12.957 16.443 1.00 93.88 95 MET A CA 1
ATOM 750 C C . MET A 1 95 ? -8.891 13.521 17.601 1.00 93.88 95 MET A C 1
ATOM 752 O O . MET A 1 95 ? -8.952 14.736 17.783 1.00 93.88 95 MET A O 1
ATOM 756 N N . GLU A 1 96 ? -9.474 12.647 18.414 1.00 93.38 96 GLU A N 1
ATOM 757 C CA . GLU A 1 96 ? -10.155 12.994 19.662 1.00 93.38 96 GLU A CA 1
ATOM 758 C C . GLU A 1 96 ? -9.637 12.125 20.810 1.00 93.38 96 GLU A C 1
ATOM 760 O O . GLU A 1 96 ? -9.211 10.983 20.620 1.00 93.38 96 GLU A O 1
ATOM 765 N N . LYS A 1 97 ? -9.666 12.659 22.028 1.00 92.88 97 LYS A N 1
ATOM 766 C CA . LYS A 1 97 ? -9.475 11.853 23.231 1.00 92.88 97 LYS A CA 1
ATOM 767 C C . LYS A 1 97 ? -10.843 11.373 23.690 1.00 92.88 97 LYS A C 1
ATOM 769 O O . LYS A 1 97 ? -11.763 12.166 23.855 1.00 92.88 97 LYS A O 1
ATOM 774 N N . VAL A 1 98 ? -10.977 10.066 23.896 1.00 89.00 98 VAL A N 1
ATOM 775 C CA . VAL A 1 98 ? -12.264 9.466 24.260 1.00 89.00 98 VAL A CA 1
ATOM 776 C C . VAL A 1 98 ? -12.732 10.030 25.603 1.00 89.00 98 VAL A C 1
ATOM 778 O O . VAL A 1 98 ? -12.018 9.917 26.603 1.00 89.00 98 VAL A O 1
ATOM 781 N N . GLY A 1 99 ? -13.935 10.607 25.608 1.00 84.38 99 GLY A N 1
ATOM 782 C CA . GLY A 1 99 ? -14.541 11.269 26.766 1.00 84.38 99 GLY A CA 1
ATOM 783 C C . GLY A 1 99 ? -14.486 12.799 26.729 1.00 84.38 99 GLY A C 1
ATOM 784 O O . GLY A 1 99 ? -15.147 13.425 27.552 1.00 84.38 99 GLY A O 1
ATOM 785 N N . ASP A 1 100 ? -13.755 13.393 25.783 1.00 85.25 100 ASP A N 1
ATOM 786 C CA . ASP A 1 100 ? -13.759 14.839 25.551 1.00 85.25 100 ASP A CA 1
ATOM 787 C C . ASP A 1 100 ? -14.830 15.198 24.486 1.00 85.25 100 ASP A C 1
ATOM 789 O O . ASP A 1 100 ? -15.106 14.404 23.587 1.00 85.25 100 ASP A O 1
ATOM 793 N N . GLU A 1 101 ? -15.458 16.380 24.583 1.00 72.62 101 GLU A N 1
ATOM 794 C CA . GLU A 1 101 ? -16.576 16.787 23.699 1.00 72.62 101 GLU A CA 1
ATOM 795 C C . GLU A 1 101 ? -16.142 17.250 22.296 1.00 72.62 101 GLU A C 1
ATOM 797 O O . GLU A 1 101 ? -16.959 17.276 21.376 1.00 72.62 101 GLU A O 1
ATOM 802 N N . LEU A 1 102 ? -14.874 17.636 22.120 1.00 73.25 102 LEU A N 1
ATOM 803 C CA . LEU A 1 102 ? -14.354 18.188 20.868 1.00 73.25 102 LEU A CA 1
ATOM 804 C C . LEU A 1 102 ? -13.098 17.445 20.400 1.00 73.25 102 LEU A C 1
ATOM 806 O O . LEU A 1 102 ? -12.274 17.045 21.230 1.00 73.25 102 LEU A O 1
ATOM 810 N N . PRO A 1 103 ? -12.903 17.305 19.073 1.00 75.12 103 PRO A N 1
ATOM 811 C CA . PRO A 1 103 ? -11.670 16.760 18.537 1.00 75.12 103 PRO A CA 1
ATOM 812 C C . PRO A 1 103 ? -10.492 17.654 18.923 1.00 75.12 103 PRO A C 1
ATOM 814 O O . PRO A 1 103 ? -10.551 18.881 18.845 1.00 75.12 103 PRO A O 1
ATOM 817 N N . ILE A 1 104 ? -9.388 17.011 19.294 1.00 79.44 104 ILE A N 1
ATOM 818 C CA . ILE A 1 104 ? -8.102 17.663 19.548 1.00 79.44 104 ILE A CA 1
ATOM 819 C C . ILE A 1 104 ? -7.608 18.321 18.258 1.00 79.44 104 ILE A C 1
ATOM 821 O O . ILE A 1 104 ? -7.020 19.403 18.287 1.00 79.44 104 ILE A O 1
ATOM 825 N N . ARG A 1 105 ? -7.826 17.657 17.115 1.00 83.56 105 ARG A N 1
ATOM 826 C CA . ARG A 1 105 ? -7.312 18.095 15.818 1.00 83.56 105 ARG A CA 1
ATOM 827 C C . ARG A 1 105 ? -8.167 17.574 14.668 1.00 83.56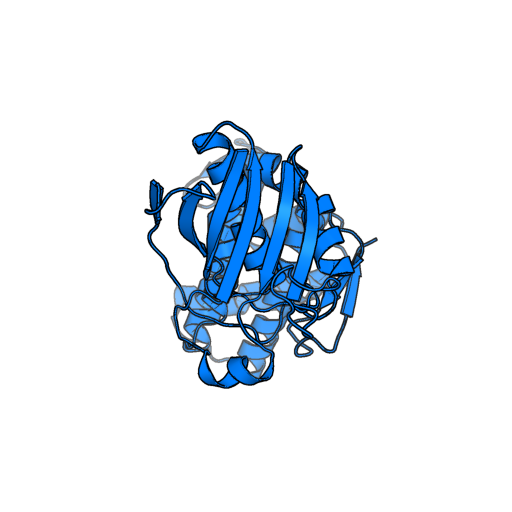 105 ARG A C 1
ATOM 829 O O . ARG A 1 105 ? -8.469 16.387 14.621 1.00 83.56 105 ARG A O 1
ATOM 836 N N . ASN A 1 106 ? -8.459 18.444 13.703 1.00 85.38 106 ASN A N 1
ATOM 837 C CA . ASN A 1 106 ? -8.910 18.041 12.370 1.00 85.38 106 ASN A CA 1
ATOM 838 C C . ASN A 1 106 ? -7.696 17.883 11.452 1.00 85.38 106 ASN A C 1
ATOM 840 O O . ASN A 1 106 ? -6.762 18.691 11.494 1.00 85.38 106 ASN A O 1
ATOM 844 N N . LEU A 1 107 ? -7.708 16.842 10.631 1.00 83.44 107 LEU A N 1
ATOM 845 C CA . LEU A 1 107 ? -6.632 16.483 9.720 1.00 83.44 107 LEU A CA 1
ATOM 846 C C . LEU A 1 107 ? -7.137 16.585 8.275 1.00 83.44 107 LEU A C 1
ATOM 848 O O . LEU A 1 107 ? -8.293 16.265 7.997 1.00 83.44 107 LEU A O 1
ATOM 852 N N . PRO A 1 108 ? -6.305 17.070 7.339 1.00 80.69 108 PRO A N 1
ATOM 853 C CA . PRO A 1 108 ? -6.709 17.164 5.946 1.00 80.69 108 PRO A CA 1
ATOM 854 C C . PRO A 1 108 ? -6.899 15.760 5.366 1.00 80.69 108 PRO A C 1
ATOM 856 O O . PRO A 1 108 ? -5.961 14.964 5.340 1.00 80.69 108 PRO A O 1
ATOM 859 N N . THR A 1 109 ? -8.093 15.478 4.853 1.00 81.38 109 THR A N 1
ATOM 860 C CA . THR A 1 109 ? -8.382 14.231 4.140 1.00 81.38 109 THR A CA 1
ATOM 861 C C . THR A 1 109 ? -8.146 14.415 2.646 1.00 81.38 109 THR A C 1
ATOM 863 O O . THR A 1 109 ? -8.278 15.514 2.098 1.00 81.38 109 THR A O 1
ATOM 866 N N . ARG A 1 110 ? -7.761 13.337 1.964 1.00 80.38 110 ARG A N 1
ATOM 867 C CA . ARG A 1 110 ? -7.503 13.321 0.521 1.00 80.38 110 ARG A CA 1
ATOM 868 C C . ARG A 1 110 ? -7.925 11.985 -0.073 1.00 80.38 110 ARG A C 1
ATOM 870 O O . ARG A 1 110 ? -8.112 11.009 0.647 1.00 80.38 110 ARG A O 1
ATOM 877 N N . GLY A 1 111 ? -8.022 11.966 -1.397 1.00 82.19 111 GLY A N 1
ATOM 878 C CA . GLY A 1 111 ? -8.345 10.768 -2.156 1.00 82.19 111 GLY A CA 1
ATOM 879 C C . GLY A 1 111 ? -9.819 10.406 -2.088 1.00 82.19 111 GLY A C 1
ATOM 880 O O . GLY A 1 111 ? -10.659 11.206 -1.668 1.00 82.19 111 GLY A O 1
ATOM 881 N N . SER A 1 112 ? -10.103 9.194 -2.536 1.00 84.06 112 SER A N 1
ATOM 882 C CA . SER A 1 112 ? -11.453 8.688 -2.702 1.00 84.06 112 SER A CA 1
ATOM 883 C C . SER A 1 112 ? -11.538 7.241 -2.241 1.00 84.06 112 SER A C 1
ATOM 885 O O . SER A 1 112 ? -10.550 6.510 -2.263 1.00 84.06 112 SER A O 1
ATOM 887 N N . PHE A 1 113 ? -12.737 6.811 -1.865 1.00 84.31 113 PHE A N 1
ATOM 888 C CA . PHE A 1 113 ? -13.028 5.417 -1.589 1.00 84.31 113 PHE A CA 1
ATOM 889 C C . PHE A 1 113 ? -12.891 4.598 -2.875 1.00 84.31 113 PHE A C 1
ATOM 891 O O . PHE A 1 113 ? -13.667 4.759 -3.827 1.00 84.31 113 PHE A O 1
ATOM 898 N N . ILE A 1 114 ? -11.898 3.709 -2.893 1.00 81.12 114 ILE A N 1
ATOM 899 C CA . ILE A 1 114 ? -11.627 2.784 -3.991 1.00 81.12 114 ILE A CA 1
ATOM 900 C C . ILE A 1 114 ? -11.287 1.452 -3.360 1.00 81.12 114 ILE A C 1
ATOM 902 O O . ILE A 1 114 ? -10.289 1.325 -2.677 1.00 81.12 114 ILE A O 1
ATOM 906 N N . GLN A 1 115 ? -12.126 0.447 -3.571 1.00 74.25 115 GLN A N 1
ATOM 907 C CA . GLN A 1 115 ? -11.839 -0.884 -3.056 1.00 74.25 115 GLN A CA 1
ATOM 908 C C . GLN A 1 115 ? -12.340 -1.919 -4.044 1.00 74.25 115 GLN A C 1
ATOM 910 O O . GLN A 1 115 ? -13.434 -2.466 -3.922 1.00 74.25 115 GLN A O 1
ATOM 915 N N . ARG A 1 116 ? -11.551 -2.100 -5.102 1.00 76.12 116 ARG A N 1
ATOM 916 C CA . ARG A 1 116 ? -11.861 -3.035 -6.187 1.00 76.12 116 ARG A CA 1
ATOM 917 C C . ARG A 1 116 ? -11.040 -4.308 -6.075 1.00 76.12 116 ARG A C 1
ATOM 919 O O . ARG A 1 116 ? -11.604 -5.386 -6.197 1.00 76.12 116 ARG A O 1
ATOM 926 N N . ASN A 1 117 ? -9.739 -4.169 -5.825 1.00 85.12 117 ASN A N 1
ATOM 927 C CA . ASN A 1 117 ? -8.779 -5.269 -5.831 1.00 85.12 117 ASN A CA 1
ATOM 928 C C . ASN A 1 117 ? -7.798 -5.126 -4.656 1.00 85.12 117 ASN A C 1
ATOM 930 O O . ASN A 1 117 ? -6.615 -4.873 -4.884 1.00 85.12 117 ASN A O 1
ATOM 934 N N . PRO A 1 118 ? -8.267 -5.248 -3.401 1.00 92.62 118 PRO A N 1
ATOM 935 C CA . PRO A 1 118 ? -7.400 -5.051 -2.248 1.00 92.62 118 PRO A CA 1
ATOM 936 C C . PRO A 1 118 ? -6.267 -6.084 -2.269 1.00 92.62 118 PRO A C 1
ATOM 938 O O . PRO A 1 118 ? -6.512 -7.264 -2.533 1.00 92.62 118 PRO A O 1
ATOM 941 N N . VAL A 1 119 ? -5.034 -5.647 -1.995 1.00 96.44 119 VAL A N 1
ATOM 942 C CA . VAL A 1 119 ? -3.834 -6.504 -1.964 1.00 96.44 119 VAL A CA 1
ATOM 943 C C . VAL A 1 119 ? -3.987 -7.607 -0.916 1.00 96.44 119 VAL A C 1
ATOM 945 O O . VAL A 1 119 ? -3.649 -8.764 -1.167 1.00 96.44 119 VAL A O 1
ATOM 948 N N . ILE A 1 120 ? -4.538 -7.265 0.246 1.00 96.75 120 ILE A N 1
ATOM 949 C CA . ILE A 1 120 ? -4.913 -8.196 1.307 1.00 96.75 120 ILE A CA 1
ATOM 950 C C . ILE A 1 120 ? -6.434 -8.313 1.330 1.00 96.75 120 ILE A C 1
ATOM 952 O O . ILE A 1 120 ? -7.149 -7.321 1.250 1.00 96.75 120 ILE A O 1
ATOM 956 N N . ASP A 1 121 ? -6.933 -9.538 1.448 1.00 93.00 121 ASP A N 1
ATOM 957 C CA . ASP A 1 121 ? -8.364 -9.831 1.475 1.00 93.00 121 ASP A CA 1
ATOM 958 C C . ASP A 1 121 ? -9.073 -9.081 2.619 1.00 93.00 121 ASP A C 1
ATOM 960 O O . ASP A 1 121 ? -8.886 -9.394 3.796 1.00 93.00 121 ASP A O 1
ATOM 964 N N . ALA A 1 122 ? -9.888 -8.084 2.264 1.00 91.75 122 ALA A N 1
ATOM 965 C CA . ALA A 1 122 ? -10.574 -7.208 3.212 1.00 91.75 122 ALA A CA 1
ATOM 966 C C . ALA A 1 122 ? -11.622 -7.936 4.064 1.00 91.75 122 ALA A C 1
ATOM 968 O O . ALA A 1 122 ? -11.992 -7.444 5.130 1.00 91.75 122 ALA A O 1
ATOM 969 N N . ASN A 1 123 ? -12.072 -9.110 3.613 1.00 91.81 123 ASN A N 1
ATOM 970 C CA . ASN A 1 123 ? -13.010 -9.956 4.344 1.00 91.81 123 ASN A CA 1
ATOM 971 C C . ASN A 1 123 ? -12.292 -10.941 5.282 1.00 91.81 123 ASN A C 1
ATOM 973 O O . ASN A 1 123 ? -12.930 -11.674 6.035 1.00 91.81 123 ASN A O 1
ATOM 977 N N . ASN A 1 124 ? -10.956 -10.960 5.260 1.00 93.81 124 ASN A N 1
ATOM 978 C CA . ASN A 1 124 ? -10.131 -11.788 6.123 1.00 93.81 124 ASN A CA 1
ATOM 979 C C . ASN A 1 124 ? -9.373 -10.918 7.133 1.00 93.81 124 ASN A C 1
ATOM 981 O O . ASN A 1 124 ? -8.221 -10.523 6.930 1.00 93.81 124 ASN A O 1
ATOM 985 N N . SER A 1 125 ? -10.020 -10.661 8.269 1.00 94.88 125 SER A N 1
ATOM 986 C CA . SER A 1 125 ? -9.440 -9.890 9.369 1.00 94.88 125 SER A CA 1
ATOM 987 C C . SER A 1 125 ? -8.110 -10.458 9.864 1.00 94.88 125 SER A C 1
ATOM 989 O O . SER A 1 125 ? -7.240 -9.694 10.267 1.00 94.88 125 SER A O 1
ATOM 991 N N . ASP A 1 126 ? -7.929 -11.781 9.848 1.00 95.81 126 ASP A N 1
ATOM 992 C CA . ASP A 1 126 ? -6.707 -12.414 10.349 1.00 95.81 126 ASP A CA 1
ATOM 993 C C . ASP A 1 126 ? -5.531 -12.179 9.401 1.00 95.81 126 ASP A C 1
ATOM 995 O O . ASP A 1 126 ? -4.427 -11.880 9.860 1.00 95.81 126 ASP A O 1
ATOM 999 N N . ALA A 1 127 ? -5.772 -12.212 8.086 1.00 96.00 127 ALA A N 1
ATOM 1000 C CA . ALA A 1 127 ? -4.779 -11.828 7.087 1.00 96.00 127 ALA A CA 1
ATOM 1001 C C . ALA A 1 127 ? -4.395 -10.347 7.219 1.00 96.00 127 ALA A C 1
ATOM 1003 O O . ALA A 1 127 ? -3.209 -10.017 7.178 1.00 96.00 127 ALA A O 1
ATOM 1004 N N . LEU A 1 128 ? -5.370 -9.461 7.451 1.00 96.81 128 LEU A N 1
ATOM 1005 C CA . LEU A 1 128 ? -5.109 -8.036 7.660 1.00 96.81 128 LEU A CA 1
ATOM 1006 C C . LEU A 1 128 ? -4.328 -7.777 8.962 1.00 96.81 128 LEU A C 1
ATOM 1008 O O . LEU A 1 128 ? -3.345 -7.035 8.949 1.00 96.81 128 LEU A O 1
ATOM 1012 N N . LYS A 1 129 ? -4.697 -8.440 10.073 1.00 97.25 129 LYS A N 1
ATOM 1013 C CA . LYS A 1 129 ? -3.949 -8.399 11.347 1.00 97.25 129 LYS A CA 1
ATOM 1014 C C . LYS A 1 129 ? -2.516 -8.903 11.155 1.00 97.25 129 LYS A C 1
ATOM 1016 O O . LYS A 1 129 ? -1.582 -8.286 11.668 1.00 97.25 129 LYS A O 1
ATOM 1021 N N . ALA A 1 130 ? -2.332 -10.011 10.434 1.00 97.25 130 ALA A N 1
ATOM 1022 C CA . ALA A 1 130 ? -1.015 -10.573 10.147 1.00 97.25 130 ALA A CA 1
ATOM 1023 C C . ALA A 1 130 ? -0.164 -9.600 9.323 1.00 97.25 130 ALA A C 1
ATOM 1025 O O . ALA A 1 130 ? 0.964 -9.312 9.713 1.00 97.25 130 ALA A O 1
ATOM 1026 N N . PHE A 1 131 ? -0.726 -9.028 8.254 1.00 98.31 131 PHE A N 1
ATOM 1027 C CA . PHE A 1 131 ? -0.053 -8.017 7.444 1.00 98.31 131 PHE A CA 1
ATOM 1028 C C . PHE A 1 131 ? 0.419 -6.829 8.289 1.00 98.31 131 PHE A C 1
ATOM 1030 O O . PHE A 1 131 ? 1.613 -6.536 8.313 1.00 98.31 131 PHE A O 1
ATOM 1037 N N . LEU A 1 132 ? -0.480 -6.205 9.058 1.00 98.19 132 LEU A N 1
ATOM 1038 C CA . LEU A 1 132 ? -0.126 -5.066 9.910 1.00 98.19 132 LEU A CA 1
ATOM 1039 C C . LEU A 1 132 ? 0.999 -5.418 10.891 1.00 98.19 132 LEU A C 1
ATOM 1041 O O . LEU A 1 132 ? 1.961 -4.665 11.015 1.00 98.19 132 LEU A O 1
ATOM 1045 N N . ARG A 1 133 ? 0.915 -6.578 11.554 1.00 97.94 133 ARG A N 1
ATOM 1046 C CA . ARG A 1 133 ? 1.925 -7.027 12.525 1.00 97.94 133 ARG A CA 1
ATOM 1047 C C . ARG A 1 133 ? 3.292 -7.266 11.901 1.00 97.94 133 ARG A C 1
ATOM 1049 O O . ARG A 1 133 ? 4.293 -6.852 12.477 1.00 97.94 133 ARG A O 1
ATOM 1056 N N . MET A 1 134 ? 3.335 -7.931 10.752 1.00 97.75 134 MET A N 1
ATOM 1057 C CA . MET A 1 134 ? 4.591 -8.289 10.091 1.00 97.75 134 MET A CA 1
ATOM 1058 C C . MET A 1 134 ? 5.254 -7.075 9.443 1.00 97.75 134 MET A C 1
ATOM 1060 O O . MET A 1 134 ? 6.472 -6.946 9.494 1.00 97.75 134 MET A O 1
ATOM 1064 N N . SER A 1 135 ? 4.456 -6.162 8.890 1.00 98.38 135 SER A N 1
ATOM 1065 C CA . SER A 1 135 ? 4.958 -5.025 8.120 1.00 98.38 135 SER A CA 1
ATOM 1066 C C . SER A 1 135 ? 5.320 -3.798 8.944 1.00 98.38 135 SER A C 1
ATOM 1068 O O . SER A 1 135 ? 6.057 -2.943 8.459 1.00 98.38 135 SER A O 1
ATOM 1070 N N . TYR A 1 136 ? 4.853 -3.693 10.188 1.00 98.00 136 TYR A N 1
ATOM 1071 C CA . TYR A 1 136 ? 5.015 -2.476 10.984 1.00 98.00 136 TYR A CA 1
ATOM 1072 C C . TYR A 1 136 ? 6.471 -2.096 11.282 1.00 98.00 136 TYR A C 1
ATOM 1074 O O . TYR A 1 136 ? 6.828 -0.927 11.135 1.00 98.00 136 TYR A O 1
ATOM 1082 N N . SER A 1 137 ? 7.325 -3.043 11.693 1.00 97.31 137 SER A N 1
ATOM 1083 C CA . SER A 1 137 ? 8.733 -2.725 12.009 1.00 97.31 137 SER A CA 1
ATOM 1084 C C . SER A 1 137 ? 9.482 -2.289 10.755 1.00 97.31 137 SER A C 1
ATOM 1086 O O . SER A 1 137 ? 10.021 -1.186 10.706 1.00 97.31 137 SER A O 1
ATOM 1088 N N . SER A 1 138 ? 9.414 -3.107 9.700 1.00 97.81 138 SER A N 1
ATOM 1089 C CA . SER A 1 138 ? 10.074 -2.823 8.426 1.00 97.81 138 SER A CA 1
ATOM 1090 C C . SER A 1 138 ? 9.576 -1.527 7.796 1.00 97.81 138 SER A C 1
ATOM 1092 O O . SER A 1 138 ? 10.369 -0.786 7.228 1.00 97.81 138 SER A O 1
ATOM 1094 N N . TYR A 1 139 ? 8.287 -1.201 7.933 1.00 98.38 139 TYR A N 1
ATOM 1095 C CA . TYR A 1 139 ? 7.773 0.092 7.499 1.00 98.38 139 TYR A CA 1
ATOM 1096 C C . TYR A 1 139 ? 8.467 1.244 8.228 1.00 98.38 139 TYR A C 1
ATOM 1098 O O . TYR A 1 139 ? 9.003 2.136 7.578 1.00 98.38 139 TYR A O 1
ATOM 1106 N N . ASN A 1 140 ? 8.502 1.223 9.562 1.00 97.06 140 ASN A N 1
ATOM 1107 C CA . ASN A 1 140 ? 9.133 2.292 10.338 1.00 97.06 140 ASN A CA 1
ATOM 1108 C C . ASN A 1 140 ? 10.621 2.449 9.999 1.00 97.06 140 ASN A C 1
ATOM 1110 O O . ASN A 1 140 ? 11.093 3.573 9.858 1.00 97.06 140 ASN A O 1
ATOM 1114 N N . GLU A 1 141 ? 11.332 1.346 9.775 1.00 97.12 141 GLU A N 1
ATOM 1115 C CA . GLU A 1 141 ? 12.748 1.354 9.388 1.00 97.12 141 GLU A CA 1
ATOM 1116 C C . GLU A 1 141 ? 12.989 1.915 7.976 1.00 97.12 141 GLU A C 1
ATOM 1118 O O . GLU A 1 141 ? 14.013 2.549 7.716 1.00 97.12 141 GLU A O 1
ATOM 1123 N N . LEU A 1 142 ? 12.058 1.682 7.046 1.00 97.44 142 LEU A N 1
ATOM 1124 C CA . LEU A 1 142 ? 12.271 1.935 5.620 1.00 97.44 142 LEU A CA 1
ATOM 1125 C C . LEU A 1 142 ? 11.516 3.150 5.073 1.00 97.44 142 LEU A C 1
ATOM 1127 O O . LEU A 1 142 ? 11.855 3.622 3.989 1.00 97.44 142 LEU A O 1
ATOM 1131 N N . HIS A 1 143 ? 10.492 3.663 5.758 1.00 96.44 143 HIS A N 1
ATOM 1132 C CA . HIS A 1 143 ? 9.569 4.631 5.158 1.00 96.44 143 HIS A CA 1
ATOM 1133 C C . HIS A 1 143 ? 10.233 5.932 4.693 1.00 96.44 143 HIS A C 1
ATOM 1135 O O . HIS A 1 143 ? 9.832 6.464 3.658 1.00 96.44 143 HIS A O 1
ATOM 1141 N N . GLU A 1 144 ? 11.267 6.407 5.388 1.00 95.62 144 GLU A N 1
ATOM 1142 C CA . GLU A 1 144 ? 12.039 7.584 4.975 1.00 95.62 144 GLU A CA 1
ATOM 1143 C C . GLU A 1 144 ? 12.993 7.250 3.821 1.00 95.62 144 GLU A C 1
ATOM 1145 O O . GLU A 1 144 ? 12.920 7.848 2.745 1.00 95.62 144 GLU A O 1
ATOM 1150 N N . THR A 1 145 ? 13.851 6.242 4.006 1.00 96.50 145 THR A N 1
ATOM 1151 C CA . THR A 1 145 ? 14.927 5.886 3.061 1.00 96.50 145 THR A CA 1
ATOM 1152 C C . THR A 1 145 ? 14.399 5.355 1.728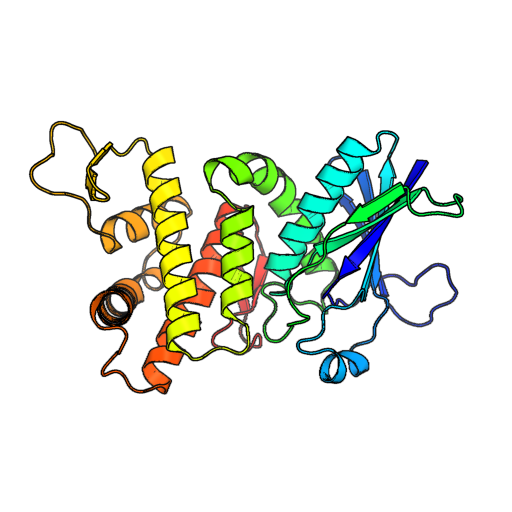 1.00 96.50 145 THR A C 1
ATOM 1154 O O . THR A 1 145 ? 14.991 5.597 0.676 1.00 96.50 145 THR A O 1
ATOM 1157 N N . ARG A 1 146 ? 13.255 4.665 1.759 1.00 96.75 146 ARG A N 1
ATOM 1158 C CA . ARG A 1 146 ? 12.539 4.132 0.592 1.00 96.75 146 ARG A CA 1
ATOM 1159 C C . ARG A 1 146 ? 11.387 5.026 0.135 1.00 96.75 146 ARG A C 1
ATOM 1161 O O . ARG A 1 146 ? 10.729 4.678 -0.841 1.00 96.75 146 ARG A O 1
ATOM 1168 N N . SER A 1 147 ? 11.127 6.142 0.825 1.00 96.62 147 SER A N 1
ATOM 1169 C CA . SER A 1 147 ? 9.996 7.046 0.556 1.00 96.62 147 SER A CA 1
ATOM 1170 C C . SER A 1 147 ? 8.638 6.323 0.488 1.00 96.62 147 SER A C 1
ATOM 1172 O O . SER A 1 147 ? 7.811 6.620 -0.375 1.00 96.62 147 SER A O 1
ATOM 1174 N N . LEU A 1 148 ? 8.390 5.364 1.391 1.00 97.19 148 LEU A N 1
ATOM 1175 C CA . LEU A 1 148 ? 7.235 4.455 1.298 1.00 97.19 148 LEU A CA 1
ATOM 1176 C C . LEU A 1 148 ? 5.885 5.176 1.339 1.00 97.19 148 LEU A C 1
ATOM 1178 O O . LEU A 1 148 ? 4.966 4.738 0.656 1.00 97.19 148 LEU A O 1
ATOM 1182 N N . ASN A 1 149 ? 5.777 6.298 2.060 1.00 94.75 149 ASN A N 1
ATOM 1183 C CA . ASN A 1 149 ? 4.571 7.136 2.047 1.00 94.75 149 ASN A CA 1
ATOM 1184 C C . ASN A 1 149 ? 4.185 7.540 0.612 1.00 94.75 149 ASN A C 1
ATOM 1186 O O . ASN A 1 149 ? 3.045 7.355 0.195 1.00 94.75 149 ASN A O 1
ATOM 1190 N N . VAL A 1 150 ? 5.158 8.034 -0.162 1.00 95.62 150 VAL A N 1
ATOM 1191 C CA . VAL A 1 150 ? 4.951 8.487 -1.547 1.00 95.62 150 VAL A CA 1
ATOM 1192 C C . VAL A 1 150 ? 4.689 7.301 -2.468 1.00 95.62 150 VAL A C 1
ATOM 1194 O O . VAL A 1 150 ? 3.836 7.369 -3.347 1.00 95.62 150 VAL A O 1
ATOM 1197 N N . VAL A 1 151 ? 5.413 6.198 -2.271 1.00 97.19 151 VAL A N 1
ATOM 1198 C CA . VAL A 1 151 ? 5.239 4.983 -3.075 1.00 97.19 151 VAL A CA 1
ATOM 1199 C C . VAL A 1 151 ? 3.830 4.413 -2.916 1.00 97.19 151 VAL A C 1
ATOM 1201 O O . VAL A 1 151 ? 3.205 4.074 -3.917 1.00 97.19 151 VAL A O 1
ATOM 1204 N N . ILE A 1 152 ? 3.317 4.336 -1.685 1.00 96.56 152 ILE A N 1
ATOM 1205 C CA . ILE A 1 152 ? 1.965 3.841 -1.397 1.00 96.56 152 ILE A CA 1
ATOM 1206 C C . ILE A 1 152 ? 0.904 4.823 -1.908 1.00 96.56 152 ILE A C 1
ATOM 1208 O O . ILE A 1 152 ? -0.089 4.398 -2.492 1.00 96.56 152 ILE A O 1
ATOM 1212 N N . GLU A 1 153 ? 1.129 6.133 -1.777 1.00 93.75 153 GLU A N 1
ATOM 1213 C CA . GLU A 1 153 ? 0.224 7.137 -2.346 1.00 93.75 153 GLU A CA 1
ATOM 1214 C C . GLU A 1 153 ? 0.120 7.003 -3.873 1.00 93.75 153 GLU A C 1
ATOM 1216 O O . GLU A 1 153 ? -0.987 6.939 -4.406 1.00 93.75 153 GLU A O 1
ATOM 1221 N N . LEU A 1 154 ? 1.251 6.881 -4.579 1.00 95.75 154 LEU A N 1
ATOM 1222 C CA . LEU A 1 154 ? 1.280 6.647 -6.027 1.00 95.75 154 LEU A CA 1
ATOM 1223 C C . LEU A 1 154 ? 0.654 5.302 -6.409 1.00 95.75 154 LEU A C 1
ATOM 1225 O O . LEU A 1 154 ? 0.001 5.211 -7.448 1.00 95.75 154 LEU A O 1
ATOM 1229 N N . PHE A 1 155 ? 0.843 4.269 -5.581 1.00 95.44 155 PHE A N 1
ATOM 1230 C CA . PHE A 1 155 ? 0.237 2.956 -5.789 1.00 95.44 155 PHE A CA 1
ATOM 1231 C C . PHE A 1 155 ? -1.284 3.099 -5.834 1.00 95.44 155 PHE A C 1
ATOM 1233 O O . PHE A 1 155 ? -1.890 2.755 -6.845 1.00 95.44 155 PHE A O 1
ATOM 1240 N N . ASN A 1 156 ? -1.877 3.704 -4.808 1.00 92.56 156 ASN A N 1
ATOM 1241 C CA . ASN A 1 156 ? -3.324 3.904 -4.724 1.00 92.56 156 ASN A CA 1
ATOM 1242 C C . ASN A 1 156 ? -3.832 4.907 -5.773 1.00 92.56 156 ASN A C 1
ATOM 1244 O O . ASN A 1 156 ? -4.915 4.748 -6.331 1.00 92.56 156 ASN A O 1
ATOM 1248 N N . LEU A 1 157 ? -3.054 5.954 -6.081 1.00 91.69 157 LEU A N 1
ATOM 1249 C CA . LEU A 1 157 ? -3.423 6.967 -7.077 1.00 91.69 157 LEU A CA 1
ATOM 1250 C C . LEU A 1 157 ? -3.616 6.365 -8.472 1.00 91.69 157 LEU A C 1
ATOM 1252 O O . LEU A 1 157 ? -4.475 6.830 -9.221 1.00 91.69 157 LEU A O 1
ATOM 1256 N N . ALA A 1 158 ? -2.849 5.327 -8.811 1.00 92.00 158 ALA A N 1
ATOM 1257 C CA . ALA A 1 158 ? -2.936 4.669 -10.106 1.00 92.00 158 ALA A CA 1
ATOM 1258 C C . ALA A 1 158 ? -4.307 4.019 -10.375 1.00 92.00 158 ALA A C 1
ATOM 1260 O O . ALA A 1 158 ? -4.620 3.787 -11.540 1.00 92.00 158 ALA A O 1
ATOM 1261 N N . GLU A 1 159 ? -5.114 3.743 -9.345 1.00 87.12 159 GLU A N 1
ATOM 1262 C CA . GLU A 1 159 ? -6.461 3.152 -9.462 1.00 87.12 159 GLU A CA 1
ATOM 1263 C C . GLU A 1 159 ? -7.588 4.187 -9.573 1.00 87.12 159 GLU A C 1
ATOM 1265 O O . GLU A 1 159 ? -8.758 3.828 -9.747 1.00 87.12 159 GLU A O 1
ATOM 1270 N N . ASN A 1 160 ? -7.266 5.483 -9.506 1.00 82.81 160 ASN A N 1
ATOM 1271 C CA . ASN A 1 160 ? -8.262 6.529 -9.708 1.00 82.81 160 ASN A CA 1
ATOM 1272 C C . ASN A 1 160 ? -8.927 6.423 -11.093 1.00 82.81 160 ASN A C 1
ATOM 1274 O O . ASN A 1 160 ? -8.341 5.891 -12.041 1.00 82.81 160 ASN A O 1
ATOM 1278 N N . GLN A 1 161 ? -10.140 6.980 -11.233 1.00 81.75 161 GLN A N 1
ATOM 1279 C CA . GLN A 1 161 ? -10.803 7.132 -12.536 1.00 81.75 161 GLN A CA 1
ATOM 1280 C C . GLN A 1 161 ? -10.000 8.065 -13.445 1.00 81.75 161 GLN A C 1
ATOM 1282 O O . GLN A 1 161 ? -10.210 9.277 -13.474 1.00 81.75 161 GLN A O 1
ATOM 1287 N N . GLN A 1 162 ? -9.055 7.495 -14.179 1.00 87.88 162 GLN A N 1
ATOM 1288 C CA . GLN A 1 162 ? -8.177 8.212 -15.087 1.00 87.88 162 GLN A CA 1
ATOM 1289 C C . GLN A 1 162 ? -7.972 7.386 -16.362 1.00 87.88 162 GLN A C 1
ATOM 1291 O O . GLN A 1 162 ? -8.116 6.161 -16.332 1.00 87.88 162 GLN A O 1
ATOM 1296 N N . PRO A 1 163 ? -7.636 8.032 -17.492 1.00 91.50 163 PRO A N 1
ATOM 1297 C CA . PRO A 1 163 ? -7.212 7.332 -18.698 1.00 91.50 163 PRO A CA 1
ATOM 1298 C C . PRO A 1 163 ? -6.048 6.371 -18.429 1.00 91.50 163 PRO A C 1
ATOM 1300 O O . PRO A 1 163 ? -5.194 6.643 -17.581 1.00 91.50 163 PRO A O 1
ATOM 1303 N N . MET A 1 164 ? -5.993 5.276 -19.192 1.00 92.31 164 MET A N 1
ATOM 1304 C CA . MET A 1 164 ? -4.990 4.211 -19.048 1.00 92.31 164 MET A CA 1
ATOM 1305 C C . MET A 1 164 ? -3.558 4.754 -19.069 1.00 92.31 164 MET A C 1
ATOM 1307 O O . MET A 1 164 ? -2.709 4.324 -18.295 1.00 92.31 164 MET A O 1
ATOM 1311 N N . GLU A 1 165 ? -3.298 5.748 -19.913 1.00 91.62 165 GLU A N 1
ATOM 1312 C CA . GLU A 1 165 ? -2.000 6.394 -20.053 1.00 91.62 165 GLU A CA 1
ATOM 1313 C C . GLU A 1 165 ? -1.572 7.108 -18.763 1.00 91.62 165 GLU A C 1
ATOM 1315 O O . GLU A 1 165 ? -0.398 7.047 -18.400 1.00 91.62 165 GLU A O 1
ATOM 1320 N N . LEU A 1 166 ? -2.505 7.734 -18.031 1.00 92.44 166 LEU A N 1
ATOM 1321 C CA . LEU A 1 166 ? -2.215 8.367 -16.738 1.00 92.44 166 LEU A CA 1
ATOM 1322 C C . LEU A 1 166 ? -2.023 7.331 -15.628 1.00 92.44 166 LEU A C 1
ATOM 1324 O O . LEU A 1 166 ? -1.128 7.487 -14.794 1.00 92.44 166 LEU A O 1
ATOM 1328 N N . GLN A 1 167 ? -2.804 6.249 -15.645 1.00 93.75 167 GLN A N 1
ATOM 1329 C CA . GLN A 1 167 ? -2.617 5.129 -14.720 1.00 93.75 167 GLN A CA 1
ATOM 1330 C C . GLN A 1 167 ? -1.222 4.504 -14.904 1.00 93.75 167 GLN A C 1
ATOM 1332 O O . GLN A 1 167 ? -0.471 4.331 -13.942 1.00 93.75 167 GLN A O 1
ATOM 1337 N N . LEU A 1 168 ? -0.823 4.255 -16.154 1.00 94.69 168 LEU A N 1
ATOM 1338 C CA . LEU A 1 168 ? 0.503 3.753 -16.514 1.00 94.69 168 LEU A CA 1
ATOM 1339 C C . LEU A 1 168 ? 1.619 4.743 -16.178 1.00 94.69 168 LEU A C 1
ATOM 1341 O O . LEU A 1 168 ? 2.625 4.340 -15.597 1.00 94.69 168 LEU A O 1
ATOM 1345 N N . ALA A 1 169 ? 1.450 6.031 -16.487 1.00 94.56 169 ALA A N 1
ATOM 1346 C CA . ALA A 1 169 ? 2.426 7.058 -16.131 1.00 94.56 169 ALA A CA 1
ATOM 1347 C C . ALA A 1 169 ? 2.662 7.098 -14.614 1.00 94.56 169 ALA A C 1
ATOM 1349 O O . ALA A 1 169 ? 3.812 7.124 -14.176 1.00 94.56 169 ALA A O 1
ATOM 1350 N N . THR A 1 170 ? 1.595 7.011 -13.816 1.00 95.38 170 THR A N 1
ATOM 1351 C CA . THR A 1 170 ? 1.671 6.956 -12.348 1.00 95.38 170 THR A CA 1
ATOM 1352 C C . THR A 1 170 ? 2.464 5.734 -11.879 1.00 95.38 170 THR A C 1
ATOM 1354 O O . THR A 1 170 ? 3.394 5.864 -11.082 1.00 95.38 170 THR A O 1
ATOM 1357 N N . VAL A 1 171 ? 2.183 4.553 -12.440 1.00 95.81 171 VAL A N 1
ATOM 1358 C CA . VAL A 1 171 ? 2.928 3.314 -12.158 1.00 95.81 171 VAL A CA 1
ATOM 1359 C C . VAL A 1 171 ? 4.405 3.420 -12.563 1.00 95.81 171 VAL A C 1
ATOM 1361 O O . VAL A 1 171 ? 5.283 2.940 -11.847 1.00 95.81 171 VAL A O 1
ATOM 1364 N N . PHE A 1 172 ? 4.724 4.070 -13.682 1.00 95.50 172 PHE A N 1
ATOM 1365 C CA . PHE A 1 172 ? 6.113 4.253 -14.110 1.00 95.50 172 PHE A CA 1
ATOM 1366 C C . PHE A 1 172 ? 6.877 5.240 -13.230 1.00 95.50 172 PHE A C 1
ATOM 1368 O O . PHE A 1 172 ? 8.051 5.004 -12.947 1.00 95.50 172 PHE A O 1
ATOM 1375 N N . ILE A 1 173 ? 6.222 6.304 -12.760 1.00 95.88 173 ILE A N 1
ATOM 1376 C CA . ILE A 1 173 ? 6.788 7.227 -11.769 1.00 95.88 173 ILE A CA 1
ATOM 1377 C C . ILE A 1 173 ? 7.060 6.484 -10.457 1.00 95.88 173 ILE A C 1
ATOM 1379 O O . ILE A 1 173 ? 8.131 6.645 -9.875 1.00 95.88 173 ILE A O 1
ATOM 1383 N N . LEU A 1 174 ? 6.138 5.619 -10.025 1.00 96.81 174 LEU A N 1
ATOM 1384 C CA . LEU A 1 174 ? 6.320 4.767 -8.851 1.00 96.81 174 LEU A CA 1
ATOM 1385 C C . LEU A 1 174 ? 7.555 3.863 -9.006 1.00 96.81 174 LEU A C 1
ATOM 1387 O O . LEU A 1 174 ? 8.424 3.856 -8.134 1.00 96.81 174 LEU A O 1
ATOM 1391 N N . LEU A 1 175 ? 7.684 3.142 -10.125 1.00 96.31 175 LEU A N 1
ATOM 1392 C CA . LEU A 1 175 ? 8.853 2.289 -10.386 1.00 96.31 175 LEU A CA 1
ATOM 1393 C C . LEU A 1 175 ? 10.162 3.088 -10.429 1.00 96.31 175 LEU A C 1
ATOM 1395 O O . LEU A 1 175 ? 11.189 2.615 -9.944 1.00 96.31 175 LEU A O 1
ATOM 1399 N N . GLU A 1 176 ? 10.138 4.298 -10.988 1.00 95.12 176 GLU A N 1
ATOM 1400 C CA . GLU A 1 176 ? 11.289 5.200 -10.995 1.00 95.12 176 GLU A CA 1
ATOM 1401 C C . GLU A 1 176 ? 11.672 5.633 -9.571 1.00 95.12 176 GLU A C 1
ATOM 1403 O O . GLU A 1 176 ? 12.859 5.633 -9.244 1.00 95.12 176 GLU A O 1
ATOM 1408 N N . ASN A 1 177 ? 10.690 5.923 -8.709 1.00 95.81 177 ASN A N 1
ATOM 1409 C CA . ASN A 1 177 ? 10.913 6.242 -7.299 1.00 95.81 177 ASN A CA 1
ATOM 1410 C C . ASN A 1 177 ? 11.559 5.062 -6.553 1.00 95.81 177 ASN A C 1
ATOM 1412 O O . ASN A 1 177 ? 12.619 5.229 -5.948 1.00 95.81 177 ASN A O 1
ATOM 1416 N N . LEU A 1 178 ? 10.992 3.857 -6.679 1.00 96.94 178 LEU A N 1
ATOM 1417 C CA . LEU A 1 178 ? 11.533 2.636 -6.069 1.00 96.94 178 LEU A CA 1
ATOM 1418 C C . LEU A 1 178 ? 12.971 2.347 -6.516 1.00 96.94 178 LEU A C 1
ATOM 1420 O O . LEU A 1 178 ? 13.838 2.019 -5.697 1.00 96.94 178 LEU A O 1
ATOM 1424 N N . LYS A 1 179 ? 13.233 2.501 -7.817 1.00 95.25 179 LYS A N 1
ATOM 1425 C CA . LYS A 1 179 ? 14.565 2.354 -8.404 1.00 95.25 179 LYS A CA 1
ATOM 1426 C C . LYS A 1 179 ? 15.535 3.388 -7.837 1.00 95.25 179 LYS A C 1
ATOM 1428 O O . LYS A 1 179 ? 16.661 3.042 -7.487 1.00 95.25 179 LYS A O 1
ATOM 1433 N N . ALA A 1 180 ? 15.117 4.650 -7.764 1.00 94.81 180 ALA A N 1
ATOM 1434 C CA . ALA A 1 180 ? 15.963 5.745 -7.316 1.00 94.81 180 ALA A CA 1
ATOM 1435 C C . ALA A 1 180 ? 16.354 5.600 -5.845 1.00 94.81 180 ALA A C 1
ATOM 1437 O O . ALA A 1 180 ? 17.535 5.706 -5.517 1.00 94.81 180 ALA A O 1
ATOM 1438 N N . THR A 1 181 ? 15.392 5.294 -4.973 1.00 96.56 181 THR A N 1
ATOM 1439 C CA . THR A 1 181 ? 15.664 5.052 -3.551 1.00 96.56 181 THR A CA 1
ATOM 1440 C C . THR A 1 181 ? 16.536 3.811 -3.353 1.00 96.56 181 THR A C 1
ATOM 1442 O O . THR A 1 181 ? 17.375 3.790 -2.459 1.00 96.56 181 THR A O 1
ATOM 1445 N N . TYR A 1 182 ? 16.419 2.791 -4.220 1.00 96.81 182 TYR A N 1
ATOM 1446 C CA . TYR A 1 182 ? 17.262 1.580 -4.161 1.00 96.81 182 TYR A CA 1
ATOM 1447 C C . TYR A 1 182 ? 18.697 1.873 -4.530 1.00 96.81 182 TYR A C 1
ATOM 1449 O O . TYR A 1 182 ? 19.607 1.552 -3.775 1.00 96.81 182 TYR A O 1
ATOM 1457 N N . ALA A 1 183 ? 18.891 2.560 -5.647 1.00 95.12 183 ALA A N 1
ATOM 1458 C CA . ALA A 1 183 ? 20.210 2.970 -6.074 1.00 95.12 183 ALA A CA 1
ATOM 1459 C C . ALA A 1 183 ? 20.902 3.846 -5.012 1.00 95.12 183 ALA A C 1
ATOM 1461 O O . ALA A 1 183 ? 22.089 3.666 -4.763 1.00 95.12 183 ALA A O 1
ATOM 1462 N N . THR A 1 184 ? 20.171 4.746 -4.344 1.00 94.00 184 THR A N 1
ATOM 1463 C CA . THR A 1 184 ? 20.713 5.547 -3.234 1.00 94.00 184 THR A CA 1
ATOM 1464 C C . THR A 1 184 ? 21.136 4.676 -2.050 1.00 94.00 184 THR A C 1
ATOM 1466 O O . THR A 1 184 ? 22.243 4.843 -1.548 1.00 94.00 184 THR A O 1
ATOM 1469 N N . GLN A 1 185 ? 20.294 3.730 -1.627 1.00 94.12 185 GLN A N 1
ATOM 1470 C CA . GLN A 1 185 ? 20.597 2.814 -0.522 1.00 94.12 185 GLN A CA 1
ATOM 1471 C C . GLN A 1 185 ? 21.821 1.929 -0.813 1.00 94.12 185 GLN A C 1
ATOM 1473 O O . GLN A 1 185 ? 22.662 1.725 0.058 1.00 94.12 185 GLN A O 1
ATOM 1478 N N . GLU A 1 186 ? 21.966 1.475 -2.058 1.00 94.31 186 GLU A N 1
ATOM 1479 C CA . GLU A 1 186 ? 23.119 0.697 -2.526 1.00 94.31 186 GLU A CA 1
ATOM 1480 C C . GLU A 1 186 ? 24.341 1.570 -2.884 1.00 94.31 186 GLU A C 1
ATOM 1482 O O . GLU A 1 186 ? 25.324 1.077 -3.436 1.00 94.31 186 GLU A O 1
ATOM 1487 N N . ASN A 1 187 ? 24.309 2.871 -2.568 1.00 92.62 187 ASN A N 1
ATOM 1488 C CA . ASN A 1 187 ? 25.386 3.841 -2.803 1.00 92.62 187 ASN A CA 1
ATOM 1489 C C . ASN A 1 187 ? 25.801 4.003 -4.279 1.00 92.62 187 ASN A C 1
ATOM 1491 O O . ASN A 1 187 ? 26.966 4.264 -4.594 1.00 92.62 187 ASN A O 1
ATOM 1495 N N . TYR A 1 188 ? 24.855 3.881 -5.212 1.00 92.75 188 TYR A N 1
ATOM 1496 C CA . TYR A 1 188 ? 25.128 4.094 -6.632 1.00 92.75 188 TYR A CA 1
ATOM 1497 C C . TYR A 1 188 ? 25.393 5.574 -6.891 1.00 92.75 188 TYR A C 1
ATOM 1499 O O . TYR A 1 188 ? 24.716 6.469 -6.385 1.00 92.75 188 TYR A O 1
ATOM 1507 N N . CYS A 1 189 ? 26.358 5.850 -7.761 1.00 88.00 189 CYS A N 1
ATOM 1508 C CA . CYS A 1 189 ? 26.656 7.212 -8.174 1.00 88.00 189 CYS A CA 1
ATOM 1509 C C . CYS A 1 189 ? 25.581 7.690 -9.154 1.00 88.00 189 CYS A C 1
ATOM 1511 O O . CYS A 1 189 ? 25.422 7.088 -10.215 1.00 88.00 189 CYS A O 1
ATOM 1513 N N . ASN A 1 190 ? 24.877 8.778 -8.836 1.00 86.62 190 ASN A N 1
ATOM 1514 C CA . ASN A 1 190 ? 23.929 9.417 -9.749 1.00 86.62 190 ASN A CA 1
ATOM 1515 C C . ASN A 1 190 ? 24.590 10.606 -10.460 1.00 86.62 190 ASN A C 1
ATOM 1517 O O . ASN A 1 190 ? 25.096 11.527 -9.819 1.00 86.62 190 ASN A O 1
ATOM 1521 N N . HIS A 1 191 ? 24.577 10.596 -11.790 1.00 83.12 191 HIS A N 1
ATOM 1522 C CA . HIS A 1 191 ? 25.023 11.712 -12.613 1.00 83.12 191 HIS A CA 1
ATOM 1523 C C . HIS A 1 191 ? 23.973 12.007 -13.688 1.00 83.12 191 HIS A C 1
ATOM 1525 O O . HIS A 1 191 ? 23.793 11.221 -14.618 1.00 83.12 191 HIS A O 1
ATOM 1531 N N . TYR A 1 192 ? 23.263 13.131 -13.543 1.00 81.06 192 TYR A N 1
ATOM 1532 C CA . TYR A 1 192 ? 22.179 13.559 -14.440 1.00 81.06 192 TYR A CA 1
ATOM 1533 C C . TYR A 1 192 ? 21.095 12.486 -14.672 1.00 81.06 192 TYR A C 1
ATOM 1535 O O . TYR A 1 192 ? 20.669 12.253 -15.801 1.00 81.06 192 TYR A O 1
ATOM 1543 N N . GLY A 1 193 ? 20.672 11.790 -13.610 1.00 78.12 193 GLY A N 1
ATOM 1544 C CA . GLY A 1 193 ? 19.627 10.760 -13.681 1.00 78.12 193 GLY A CA 1
ATOM 1545 C C . GLY A 1 193 ? 20.110 9.401 -14.198 1.00 78.12 193 GLY A C 1
ATOM 1546 O O . GLY A 1 193 ? 19.308 8.480 -14.349 1.00 78.12 193 GLY A O 1
ATOM 1547 N N . LYS A 1 194 ? 21.415 9.247 -14.460 1.00 84.25 194 LYS A N 1
ATOM 1548 C CA . LYS A 1 194 ? 22.047 7.962 -14.778 1.00 84.25 194 LYS A CA 1
ATOM 1549 C C . LYS A 1 194 ? 22.791 7.435 -13.562 1.00 84.25 194 LYS A C 1
ATOM 1551 O O . LYS A 1 194 ? 23.526 8.179 -12.915 1.00 84.25 194 LYS A O 1
ATOM 1556 N N . TYR A 1 195 ? 22.631 6.144 -13.294 1.00 89.62 195 TYR A N 1
ATOM 1557 C CA . TYR A 1 195 ? 23.270 5.476 -12.165 1.00 89.62 195 TYR A CA 1
ATOM 1558 C C . TYR A 1 195 ? 24.484 4.662 -12.605 1.00 89.62 195 TYR A C 1
ATOM 1560 O O . TYR A 1 195 ? 24.487 4.069 -13.683 1.00 89.62 195 TYR A O 1
ATOM 1568 N N . TYR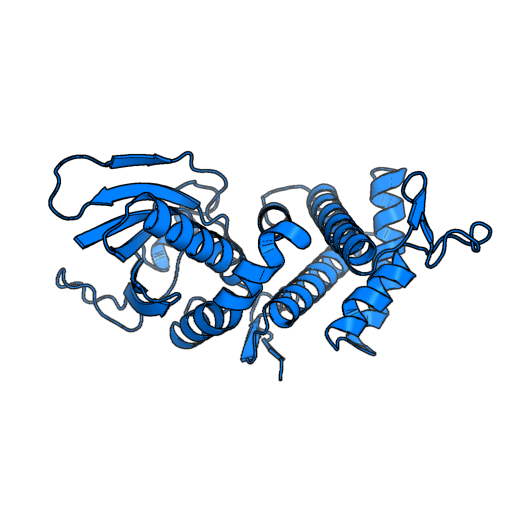 A 1 196 ? 25.500 4.605 -11.750 1.00 88.50 196 TYR A N 1
ATOM 1569 C CA . TYR A 1 196 ? 26.746 3.875 -11.975 1.00 88.50 196 TYR A CA 1
ATOM 1570 C C . TYR A 1 196 ? 27.141 3.151 -10.686 1.00 88.50 196 TYR A C 1
ATOM 1572 O O . TYR A 1 196 ? 27.029 3.740 -9.611 1.00 88.50 196 TYR A O 1
ATOM 1580 N N . LYS A 1 197 ? 27.645 1.909 -10.781 1.00 83.69 197 LYS A N 1
ATOM 1581 C CA . LYS A 1 197 ? 28.109 1.165 -9.592 1.00 83.69 197 LYS A CA 1
ATOM 1582 C C . LYS A 1 197 ? 29.275 1.870 -8.903 1.00 83.69 197 LYS A C 1
ATOM 1584 O O . LYS A 1 197 ? 29.295 1.960 -7.687 1.00 83.69 197 LYS A O 1
ATOM 1589 N N . ASN A 1 198 ? 30.206 2.421 -9.683 1.00 81.25 198 ASN A N 1
ATOM 1590 C CA . ASN A 1 198 ? 31.353 3.167 -9.173 1.00 81.25 198 ASN A CA 1
ATOM 1591 C C . ASN A 1 198 ? 31.582 4.450 -9.980 1.00 81.25 198 ASN A C 1
ATOM 1593 O O . ASN A 1 198 ? 31.351 4.486 -11.189 1.00 81.25 198 ASN A O 1
ATOM 1597 N N . GLN A 1 199 ? 32.168 5.477 -9.351 1.00 68.56 199 GLN A N 1
ATOM 1598 C CA . GLN A 1 199 ? 32.555 6.726 -10.032 1.00 68.56 199 GLN A CA 1
ATOM 1599 C C . GLN A 1 199 ? 33.558 6.529 -11.181 1.00 68.56 199 GLN A C 1
ATOM 1601 O O . GLN A 1 199 ? 33.687 7.411 -12.028 1.00 68.56 199 GLN A O 1
ATOM 1606 N N . LYS A 1 200 ? 34.290 5.408 -11.202 1.00 70.06 200 LYS A N 1
ATOM 1607 C CA . LYS A 1 200 ? 35.277 5.080 -12.245 1.00 70.06 200 LYS A CA 1
ATOM 1608 C C . LYS A 1 200 ? 34.633 4.485 -13.505 1.00 70.06 200 LYS A C 1
ATOM 1610 O O . LYS A 1 200 ? 35.205 4.608 -14.585 1.00 70.06 200 LYS A O 1
ATOM 1615 N N . ASP A 1 201 ? 33.412 3.959 -13.403 1.00 66.50 201 ASP A N 1
ATOM 1616 C CA . ASP A 1 201 ? 32.704 3.253 -14.481 1.00 66.50 201 ASP A CA 1
ATOM 1617 C C . ASP A 1 201 ? 31.806 4.181 -15.324 1.00 66.50 201 ASP A C 1
ATOM 1619 O O . ASP A 1 201 ? 30.784 3.762 -15.865 1.00 66.50 201 ASP A O 1
ATOM 1623 N N . LYS A 1 202 ? 32.192 5.459 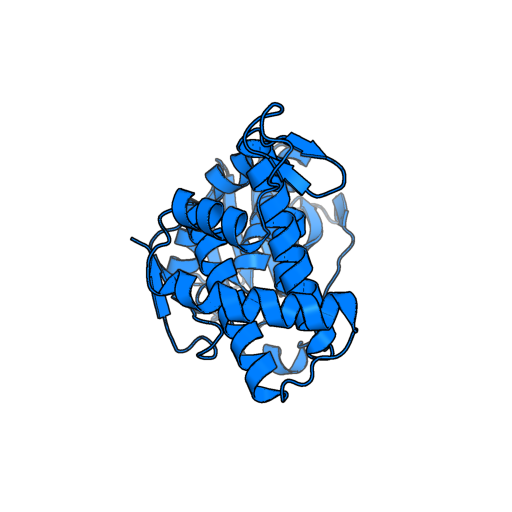-15.492 1.00 65.00 202 LYS A N 1
ATOM 1624 C CA . LYS A 1 202 ? 31.383 6.489 -16.191 1.00 65.00 202 LYS A CA 1
ATOM 1625 C C . LYS A 1 202 ? 31.019 6.155 -17.641 1.00 65.00 202 LYS A C 1
ATOM 1627 O O . LYS A 1 202 ? 30.183 6.843 -18.223 1.00 65.00 202 LYS A O 1
ATOM 1632 N N . LYS A 1 203 ? 31.646 5.141 -18.246 1.00 64.88 203 LYS A N 1
ATOM 1633 C CA . LYS A 1 203 ? 31.434 4.799 -19.656 1.00 64.88 203 LYS A CA 1
ATOM 1634 C C . LYS A 1 203 ? 30.089 4.113 -19.915 1.00 64.88 203 LYS A C 1
ATOM 1636 O O . LYS A 1 203 ? 29.514 4.380 -20.961 1.00 64.88 203 LYS A O 1
ATOM 1641 N N . ASN A 1 204 ? 29.549 3.338 -18.966 1.00 72.31 204 ASN A N 1
ATOM 1642 C CA . ASN A 1 204 ? 28.299 2.590 -19.157 1.00 72.31 204 ASN A CA 1
ATOM 1643 C C . ASN A 1 204 ? 27.366 2.763 -17.951 1.00 72.31 204 ASN A C 1
ATOM 1645 O O . ASN A 1 204 ? 27.464 2.033 -16.968 1.00 72.31 204 ASN A O 1
ATOM 1649 N N . GLY A 1 205 ? 26.462 3.743 -18.024 1.00 79.50 205 GLY A N 1
ATOM 1650 C CA . GLY A 1 205 ? 25.409 3.898 -17.017 1.00 79.50 205 GLY A CA 1
ATOM 1651 C C . GLY A 1 205 ? 24.485 2.680 -16.988 1.00 79.50 205 GLY A C 1
ATOM 1652 O O . GLY A 1 205 ? 24.191 2.092 -18.030 1.00 79.50 205 GLY A O 1
ATOM 1653 N N . LEU A 1 206 ? 24.017 2.311 -15.798 1.00 87.62 206 LEU A N 1
ATOM 1654 C CA . LEU A 1 206 ? 23.050 1.238 -15.613 1.00 87.62 206 LEU A CA 1
ATOM 1655 C C . LEU A 1 206 ? 21.680 1.679 -16.137 1.00 87.62 206 LEU A C 1
ATOM 1657 O O . LEU A 1 206 ? 21.166 2.744 -15.785 1.00 87.62 206 LEU A O 1
ATOM 1661 N N . GLY A 1 207 ? 21.086 0.844 -16.987 1.00 88.12 207 GLY A N 1
ATOM 1662 C CA . GLY A 1 207 ? 19.750 1.080 -17.520 1.00 88.12 207 GLY A CA 1
ATOM 1663 C C . GLY A 1 207 ? 18.657 0.840 -16.477 1.00 88.12 207 GLY A C 1
ATOM 1664 O O . GLY A 1 207 ? 18.844 0.094 -15.517 1.00 88.12 207 GLY A O 1
ATOM 1665 N N . PHE A 1 208 ? 17.476 1.416 -16.719 1.00 90.44 208 PHE A N 1
ATOM 1666 C CA . PHE A 1 208 ? 16.279 1.248 -15.883 1.00 90.44 208 PHE A CA 1
ATOM 1667 C C . PHE A 1 208 ? 15.987 -0.226 -15.561 1.00 90.44 208 PHE A C 1
ATOM 1669 O O . PHE A 1 208 ? 15.861 -0.596 -14.397 1.00 90.44 208 PHE A O 1
ATOM 1676 N N . LYS A 1 209 ? 15.975 -1.081 -16.593 1.00 92.38 209 LYS A N 1
ATOM 1677 C CA . LYS A 1 209 ? 15.738 -2.524 -16.454 1.00 92.38 209 LYS A CA 1
ATOM 1678 C C . LYS A 1 209 ? 16.754 -3.202 -15.533 1.00 92.38 209 LYS A C 1
ATOM 1680 O O . LYS A 1 209 ? 16.358 -4.019 -14.713 1.00 92.38 209 LYS A O 1
ATOM 1685 N N . THR A 1 210 ? 18.038 -2.871 -15.666 1.00 91.88 210 THR A N 1
ATOM 1686 C CA . THR A 1 210 ? 19.117 -3.500 -14.892 1.00 91.88 210 THR A CA 1
ATOM 1687 C C . THR A 1 210 ? 18.958 -3.222 -13.405 1.00 91.88 210 THR A C 1
ATOM 1689 O O . THR A 1 210 ? 18.975 -4.153 -12.608 1.00 91.88 210 THR A O 1
ATOM 1692 N N . ILE A 1 211 ? 18.721 -1.961 -13.039 1.00 93.75 211 ILE A N 1
ATOM 1693 C CA . ILE A 1 211 ? 18.567 -1.579 -11.631 1.00 93.75 211 ILE A CA 1
ATOM 1694 C C . ILE A 1 211 ? 17.281 -2.169 -11.052 1.00 93.75 211 ILE A C 1
ATOM 1696 O O . ILE A 1 211 ? 17.300 -2.664 -9.933 1.00 93.75 211 ILE A O 1
ATOM 1700 N N . LEU A 1 212 ? 16.178 -2.184 -11.813 1.00 94.50 212 LEU A N 1
ATOM 1701 C CA . LEU A 1 212 ? 14.957 -2.862 -11.372 1.00 94.50 212 LEU A CA 1
ATOM 1702 C C . LEU A 1 212 ? 15.192 -4.355 -11.129 1.00 94.50 212 LEU A C 1
ATOM 1704 O O . LEU A 1 212 ? 14.756 -4.879 -10.113 1.00 94.50 212 LEU A O 1
ATOM 1708 N N . GLN A 1 213 ? 15.900 -5.046 -12.025 1.00 94.25 213 GLN A N 1
ATOM 1709 C CA . GLN A 1 213 ? 16.224 -6.462 -11.839 1.00 94.25 213 GLN A CA 1
ATOM 1710 C C . GLN A 1 213 ? 17.065 -6.699 -10.582 1.00 94.25 213 GLN A C 1
ATOM 1712 O O . GLN A 1 213 ? 16.776 -7.638 -9.844 1.00 94.25 213 GLN A O 1
ATOM 1717 N N . GLU A 1 214 ? 18.064 -5.853 -10.316 1.00 94.38 214 GLU A N 1
ATOM 1718 C CA . GLU A 1 214 ? 18.867 -5.916 -9.088 1.00 94.38 214 GLU A CA 1
ATOM 1719 C C . GLU A 1 214 ? 18.005 -5.643 -7.843 1.00 94.38 214 GLU A C 1
ATOM 1721 O O . GLU A 1 214 ? 18.051 -6.422 -6.894 1.00 94.38 214 GLU A O 1
ATOM 1726 N N . MET A 1 215 ? 17.145 -4.622 -7.890 1.00 95.88 215 MET A N 1
ATOM 1727 C CA . MET A 1 215 ? 16.211 -4.256 -6.821 1.00 95.88 215 MET A CA 1
ATOM 1728 C C . MET A 1 215 ? 15.207 -5.369 -6.495 1.00 95.88 215 MET A C 1
ATOM 1730 O O . MET A 1 215 ? 14.963 -5.657 -5.330 1.00 95.88 215 MET A O 1
ATOM 1734 N N . PHE A 1 216 ? 14.608 -6.009 -7.499 1.00 95.94 216 PHE A N 1
ATOM 1735 C CA . PHE A 1 216 ? 13.697 -7.132 -7.268 1.00 95.94 216 PHE A CA 1
ATOM 1736 C C . PHE A 1 216 ? 14.455 -8.377 -6.787 1.00 95.94 216 PHE A C 1
ATOM 1738 O O . PHE A 1 216 ? 13.973 -9.116 -5.931 1.00 95.94 216 PHE A O 1
ATOM 1745 N N . SER A 1 217 ? 15.667 -8.607 -7.296 1.00 94.81 217 SER A N 1
ATOM 1746 C CA . SER A 1 217 ? 16.476 -9.760 -6.889 1.00 94.81 217 SER A CA 1
ATOM 1747 C C . SER A 1 217 ? 16.954 -9.662 -5.440 1.00 94.81 217 SER A C 1
ATOM 1749 O O . SER A 1 217 ? 17.057 -10.697 -4.779 1.00 94.81 217 SER A O 1
ATOM 1751 N N . SER A 1 218 ? 17.222 -8.451 -4.934 1.00 95.31 218 SER A N 1
ATOM 1752 C CA . SER A 1 218 ? 17.709 -8.232 -3.563 1.00 95.31 218 SER A CA 1
ATOM 1753 C C . SER A 1 218 ? 16.701 -8.656 -2.490 1.00 95.31 218 SER A C 1
ATOM 1755 O O . SER A 1 218 ? 17.104 -9.090 -1.416 1.00 95.31 218 SER A O 1
ATOM 1757 N N . ILE A 1 219 ? 15.404 -8.638 -2.811 1.00 94.75 219 ILE A N 1
ATOM 1758 C CA . ILE A 1 219 ? 14.317 -9.120 -1.943 1.00 94.75 219 ILE A CA 1
ATOM 1759 C C . ILE A 1 219 ? 13.801 -10.521 -2.338 1.00 94.75 219 ILE A C 1
ATOM 1761 O O . ILE A 1 219 ? 12.715 -10.941 -1.939 1.00 94.75 219 ILE A O 1
ATOM 1765 N N . GLY A 1 220 ? 14.561 -11.253 -3.159 1.00 93.31 220 GLY A N 1
ATOM 1766 C CA . GLY A 1 220 ? 14.291 -12.654 -3.490 1.00 93.31 220 GLY A CA 1
ATOM 1767 C C . GLY A 1 220 ? 13.341 -12.908 -4.666 1.00 93.31 220 GLY A C 1
ATOM 1768 O O . GLY A 1 220 ? 13.046 -14.071 -4.942 1.00 93.31 220 GLY A O 1
ATOM 1769 N N . MET A 1 221 ? 12.893 -11.888 -5.404 1.00 93.94 221 MET A N 1
ATOM 1770 C CA . MET A 1 221 ? 12.102 -12.098 -6.627 1.00 93.94 221 MET A CA 1
ATOM 1771 C C . MET A 1 221 ? 13.024 -12.505 -7.785 1.00 93.94 221 MET A C 1
ATOM 1773 O O . MET A 1 221 ? 13.993 -11.814 -8.091 1.00 93.94 221 MET A O 1
ATOM 1777 N N . LYS A 1 222 ? 12.749 -13.641 -8.439 1.00 87.75 222 LYS A N 1
ATOM 1778 C CA . LYS A 1 222 ? 13.606 -14.217 -9.494 1.00 87.75 222 LYS A CA 1
ATOM 1779 C C . LYS A 1 222 ? 12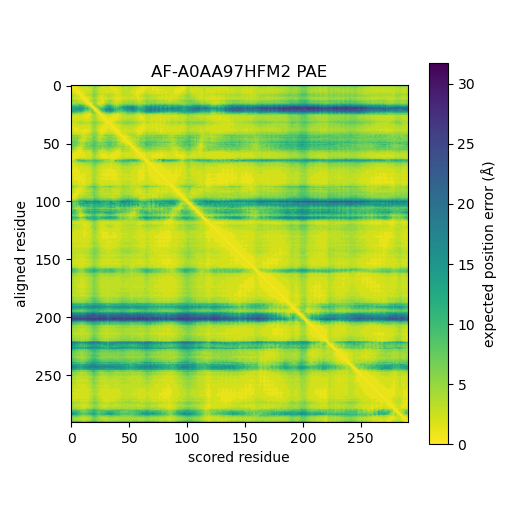.784 -14.818 -10.637 1.00 87.75 222 LYS A C 1
ATOM 1781 O O . LYS A 1 222 ? 11.583 -15.039 -10.501 1.00 87.75 222 LYS A O 1
ATOM 1786 N N . GLY A 1 223 ? 13.461 -15.126 -11.746 1.00 80.69 223 GLY A N 1
ATOM 1787 C CA . GLY A 1 223 ? 12.927 -15.962 -12.824 1.00 80.69 223 GLY A CA 1
ATOM 1788 C C . GLY A 1 223 ? 11.728 -15.348 -13.548 1.00 80.69 223 GLY A C 1
ATOM 1789 O O . GLY A 1 223 ? 11.792 -14.206 -14.008 1.00 80.69 223 GLY A O 1
ATOM 1790 N N . GLU A 1 224 ? 10.646 -16.123 -13.655 1.00 72.88 224 GLU A N 1
ATOM 1791 C CA . GLU A 1 224 ? 9.436 -15.781 -14.416 1.00 72.88 224 GLU A CA 1
ATOM 1792 C C . GLU A 1 224 ? 8.799 -14.458 -13.980 1.00 72.88 224 GLU A C 1
ATOM 1794 O O . GLU A 1 224 ? 8.373 -13.688 -14.841 1.00 72.88 224 GLU A O 1
ATOM 1799 N N . THR A 1 225 ? 8.846 -14.126 -12.685 1.00 74.12 225 THR A N 1
ATOM 1800 C CA . THR A 1 225 ? 8.329 -12.861 -12.134 1.00 74.12 225 THR A CA 1
ATOM 1801 C C . THR A 1 225 ? 8.935 -11.629 -12.818 1.00 74.12 225 THR A C 1
ATOM 1803 O O . THR A 1 225 ? 8.280 -10.599 -12.939 1.00 74.12 225 THR A O 1
ATOM 1806 N N . LEU A 1 226 ? 10.180 -11.719 -13.303 1.00 83.19 226 LEU A N 1
ATOM 1807 C CA . LEU A 1 226 ? 10.901 -10.597 -13.920 1.00 83.19 226 LEU A CA 1
ATOM 1808 C C . LEU A 1 226 ? 10.931 -10.656 -15.454 1.00 83.19 226 LEU A C 1
ATOM 1810 O O . LEU A 1 226 ? 11.480 -9.754 -16.095 1.00 83.19 226 LEU A O 1
ATOM 1814 N N . SER A 1 227 ? 10.349 -11.696 -16.058 1.00 76.88 227 SER A N 1
ATOM 1815 C CA . SER A 1 227 ? 10.374 -11.913 -17.511 1.00 76.88 227 SER A CA 1
ATOM 1816 C C . SER A 1 227 ? 9.656 -10.799 -18.293 1.00 76.88 227 SER A C 1
ATOM 1818 O O . SER A 1 227 ? 10.108 -10.410 -19.373 1.00 76.88 227 SER A O 1
ATOM 1820 N N . GLY A 1 228 ? 8.612 -10.204 -17.705 1.00 80.81 228 GLY A N 1
ATOM 1821 C CA . GLY A 1 228 ? 7.809 -9.130 -18.302 1.00 80.81 228 GLY A CA 1
ATOM 1822 C C . GLY A 1 228 ? 8.455 -7.739 -18.311 1.00 80.81 228 GLY A C 1
ATOM 1823 O O . GLY A 1 228 ? 7.954 -6.838 -18.984 1.00 80.81 228 GLY A O 1
ATOM 1824 N N . LEU A 1 229 ? 9.591 -7.534 -17.629 1.00 87.94 229 LEU A N 1
ATOM 1825 C CA . LEU A 1 229 ? 10.185 -6.197 -17.468 1.00 87.94 229 LEU A CA 1
ATOM 1826 C C . LEU A 1 229 ? 10.551 -5.513 -18.791 1.00 87.94 229 LEU A C 1
ATOM 1828 O O . LEU A 1 229 ? 10.538 -4.288 -18.869 1.00 87.94 229 LEU A O 1
ATOM 1832 N N . SER A 1 230 ? 10.871 -6.274 -19.842 1.00 89.12 230 SER A N 1
ATOM 1833 C CA . SER A 1 230 ? 11.169 -5.690 -21.158 1.00 89.12 230 SER A CA 1
ATOM 1834 C C . SER A 1 230 ? 9.960 -4.946 -21.734 1.00 89.12 230 SER A C 1
ATOM 1836 O O . SER A 1 230 ? 10.110 -3.830 -22.225 1.00 89.12 230 SER A O 1
ATOM 1838 N N . SER A 1 231 ? 8.764 -5.532 -21.629 1.00 88.31 231 SER A N 1
ATOM 1839 C CA . SER A 1 231 ? 7.519 -4.927 -22.114 1.00 88.31 231 SER A CA 1
ATOM 1840 C C . SER A 1 231 ? 7.150 -3.680 -21.313 1.00 88.31 231 SER A C 1
ATOM 1842 O O . SER A 1 231 ? 6.709 -2.693 -21.898 1.00 88.31 231 SER A O 1
ATOM 1844 N N . VAL A 1 232 ? 7.409 -3.697 -20.000 1.00 90.62 232 VAL A N 1
ATOM 1845 C CA . VAL A 1 232 ? 7.257 -2.530 -19.117 1.00 90.62 232 VAL A CA 1
ATOM 1846 C C . VAL A 1 232 ? 8.168 -1.389 -19.567 1.00 90.62 232 VAL A C 1
ATOM 1848 O O . VAL A 1 232 ? 7.708 -0.264 -19.728 1.00 90.62 232 VAL A O 1
ATOM 1851 N N . VAL A 1 233 ? 9.451 -1.672 -19.820 1.00 90.31 233 VAL A N 1
ATOM 1852 C CA . VAL A 1 233 ? 10.426 -0.656 -20.259 1.00 90.31 233 VAL A CA 1
ATOM 1853 C C . VAL A 1 233 ? 10.029 -0.043 -21.601 1.00 90.31 233 VAL A C 1
ATOM 1855 O O . VAL A 1 233 ? 10.123 1.172 -21.759 1.00 90.31 233 VAL A O 1
ATOM 1858 N N . MET A 1 234 ? 9.588 -0.864 -22.558 1.00 88.56 234 MET A N 1
ATOM 1859 C CA . MET A 1 234 ? 9.149 -0.379 -23.868 1.00 88.56 234 MET A CA 1
ATOM 1860 C C . MET A 1 234 ? 7.939 0.549 -23.737 1.00 88.56 234 MET A C 1
ATOM 1862 O O . MET A 1 234 ? 8.019 1.696 -24.161 1.00 88.56 234 MET A O 1
ATOM 1866 N N . LEU A 1 235 ? 6.873 0.102 -23.062 1.00 89.56 235 LEU A N 1
ATOM 1867 C CA . LEU A 1 235 ? 5.666 0.915 -22.894 1.00 89.56 235 LEU A CA 1
ATOM 1868 C C . LEU A 1 235 ? 5.933 2.193 -22.085 1.00 89.56 235 LEU A C 1
ATOM 1870 O O . LEU A 1 235 ? 5.382 3.247 -22.393 1.00 89.56 235 LEU A O 1
ATOM 1874 N N . ARG A 1 236 ? 6.818 2.129 -21.083 1.00 92.31 236 ARG A N 1
ATOM 1875 C CA . ARG A 1 236 ? 7.281 3.311 -20.349 1.00 92.31 236 ARG A CA 1
ATOM 1876 C C . ARG A 1 236 ? 7.959 4.311 -21.267 1.00 92.31 236 ARG A C 1
ATOM 1878 O O . ARG A 1 236 ? 7.730 5.505 -21.122 1.00 92.31 236 ARG A O 1
ATOM 1885 N N . ASN A 1 237 ? 8.813 3.858 -22.178 1.00 88.50 237 ASN A N 1
ATOM 1886 C CA . ASN A 1 237 ? 9.486 4.769 -23.094 1.00 88.50 237 ASN A CA 1
ATOM 1887 C C . ASN A 1 237 ? 8.494 5.426 -24.053 1.00 88.50 237 ASN A C 1
ATOM 1889 O O . ASN A 1 237 ? 8.575 6.638 -24.216 1.00 88.50 237 ASN A O 1
ATOM 1893 N N . ASP A 1 238 ? 7.533 4.674 -24.588 1.00 87.75 238 ASP A N 1
ATOM 1894 C CA . ASP A 1 238 ? 6.472 5.232 -25.431 1.00 87.75 238 ASP A CA 1
ATOM 1895 C C . ASP A 1 238 ? 5.675 6.298 -24.658 1.00 87.75 238 ASP A C 1
ATOM 1897 O O . ASP A 1 238 ? 5.655 7.470 -25.018 1.00 87.75 238 ASP A O 1
ATOM 1901 N N . ILE A 1 239 ? 5.097 5.946 -23.506 1.00 87.75 239 ILE A N 1
ATOM 1902 C CA . ILE A 1 239 ? 4.243 6.876 -22.752 1.00 87.75 239 ILE A CA 1
ATOM 1903 C C . ILE A 1 239 ? 5.020 8.112 -22.278 1.00 87.75 239 ILE A C 1
ATOM 1905 O O . ILE A 1 239 ? 4.511 9.224 -22.372 1.00 87.75 239 ILE A O 1
ATOM 1909 N N . ILE A 1 240 ? 6.259 7.960 -21.805 1.00 84.44 240 ILE A N 1
ATOM 1910 C CA . ILE A 1 240 ? 7.030 9.094 -21.276 1.00 84.44 240 ILE A CA 1
ATOM 1911 C C . ILE A 1 240 ? 7.594 9.991 -22.387 1.00 84.44 240 ILE A C 1
ATOM 1913 O O . ILE A 1 240 ? 7.701 11.199 -22.182 1.00 84.44 240 ILE A O 1
ATOM 1917 N N . HIS A 1 241 ? 7.975 9.442 -23.545 1.00 83.25 241 HIS A N 1
ATOM 1918 C CA . HIS A 1 241 ? 8.605 10.230 -24.612 1.00 83.25 241 HIS A CA 1
ATOM 1919 C C . HIS A 1 241 ? 7.627 10.722 -25.676 1.00 83.25 241 HIS A C 1
ATOM 1921 O O . HIS A 1 241 ? 7.848 11.797 -26.230 1.00 83.25 241 HIS A O 1
ATOM 1927 N N . THR A 1 242 ? 6.563 9.972 -25.963 1.00 81.56 242 THR A N 1
ATOM 1928 C CA . THR A 1 242 ? 5.598 10.309 -27.019 1.00 81.56 242 THR A CA 1
ATOM 1929 C C . THR A 1 242 ? 4.197 10.606 -26.495 1.00 81.56 242 THR A C 1
ATOM 1931 O O . THR A 1 242 ? 3.341 10.970 -27.295 1.00 81.56 242 THR A O 1
ATOM 1934 N N . ALA A 1 243 ? 3.945 10.474 -25.183 1.00 76.94 243 ALA A N 1
ATOM 1935 C CA . ALA A 1 243 ? 2.629 10.635 -24.535 1.00 76.94 243 ALA A CA 1
ATOM 1936 C C . ALA A 1 243 ? 1.521 9.702 -25.068 1.00 76.94 243 ALA A C 1
ATOM 1938 O O . ALA A 1 243 ? 0.390 9.736 -24.591 1.00 76.94 243 ALA A O 1
ATOM 1939 N N . LEU A 1 244 ? 1.851 8.857 -26.042 1.00 75.94 244 LEU A N 1
ATOM 1940 C CA . LEU A 1 244 ? 0.976 7.938 -26.747 1.00 75.94 244 LEU A CA 1
ATOM 1941 C C . LEU A 1 244 ? 1.730 6.630 -26.946 1.00 75.94 244 LEU A C 1
ATOM 1943 O O . LEU A 1 244 ? 2.932 6.641 -27.215 1.00 75.94 244 LEU A O 1
ATOM 1947 N N . SER A 1 245 ? 1.010 5.516 -26.857 1.00 81.25 245 SER A N 1
ATOM 1948 C CA . SER A 1 245 ? 1.511 4.207 -27.260 1.00 81.25 245 SER A CA 1
ATOM 1949 C C . SER A 1 245 ? 0.715 3.704 -28.458 1.00 81.25 245 SER A C 1
ATOM 1951 O O . SER A 1 245 ? -0.506 3.830 -28.499 1.00 81.25 245 SER A O 1
ATOM 1953 N N . GLU A 1 246 ? 1.398 3.073 -29.413 1.00 84.56 246 GLU A N 1
ATOM 1954 C CA . GLU A 1 246 ? 0.751 2.355 -30.521 1.00 84.56 246 GLU A CA 1
ATOM 1955 C C . GLU A 1 246 ? 0.058 1.064 -30.048 1.00 84.56 246 GLU A C 1
ATOM 1957 O O . GLU A 1 246 ? -0.685 0.422 -30.796 1.00 84.56 246 GLU A O 1
ATOM 1962 N N . LYS A 1 247 ? 0.286 0.664 -28.790 1.00 88.88 247 LYS A N 1
ATOM 1963 C CA . LYS A 1 247 ? -0.353 -0.503 -28.193 1.00 88.88 247 LYS A CA 1
ATOM 1964 C C . LYS A 1 247 ? -1.845 -0.287 -28.014 1.00 88.88 247 LYS A C 1
ATOM 1966 O O . LYS A 1 247 ? -2.298 0.721 -27.476 1.00 88.88 247 LYS A O 1
ATOM 1971 N N . LYS A 1 248 ? -2.612 -1.319 -28.362 1.00 92.69 248 LYS A N 1
ATOM 1972 C CA . LYS A 1 248 ? -4.048 -1.375 -28.074 1.00 92.69 248 LYS A CA 1
ATOM 1973 C C . LYS A 1 248 ? -4.290 -1.353 -26.565 1.00 92.69 248 LYS A C 1
ATOM 1975 O O . LYS A 1 248 ? -3.504 -1.908 -25.798 1.00 92.69 248 LYS A O 1
ATOM 1980 N N . PHE A 1 249 ? -5.441 -0.818 -26.165 1.00 92.12 249 PHE A N 1
ATOM 1981 C CA . PHE A 1 249 ? -5.866 -0.729 -24.764 1.00 92.12 249 PHE A CA 1
ATOM 1982 C C . PHE A 1 249 ? -5.684 -2.041 -23.980 1.00 92.12 249 PHE A C 1
ATOM 1984 O O . PHE A 1 249 ? -5.124 -2.026 -22.893 1.00 92.12 249 PHE A O 1
ATOM 1991 N N . ASN A 1 250 ? -6.076 -3.192 -24.539 1.00 93.69 250 ASN A N 1
ATOM 1992 C CA . ASN A 1 250 ? -5.959 -4.481 -23.839 1.00 93.69 250 ASN A CA 1
ATOM 1993 C C . ASN A 1 250 ? -4.504 -4.876 -23.529 1.00 93.69 250 ASN A C 1
ATOM 1995 O O . ASN A 1 250 ? -4.243 -5.495 -22.500 1.00 93.69 250 ASN A O 1
ATOM 1999 N N . GLU A 1 251 ? -3.552 -4.528 -24.399 1.00 92.94 251 GLU A N 1
ATOM 2000 C CA . GLU A 1 251 ? -2.129 -4.780 -24.142 1.00 92.94 251 GLU A CA 1
ATOM 2001 C C . GLU A 1 251 ? -1.589 -3.843 -23.063 1.00 92.94 251 GLU A C 1
ATOM 2003 O O . GLU A 1 251 ? -0.853 -4.281 -22.181 1.00 92.94 251 GLU A O 1
ATOM 2008 N N . GLN A 1 252 ? -1.979 -2.567 -23.124 1.00 93.81 252 GLN A N 1
ATOM 2009 C CA . GLN A 1 252 ? -1.635 -1.572 -22.112 1.00 93.81 252 GLN A CA 1
ATOM 2010 C C . GLN A 1 252 ? -2.173 -1.980 -20.736 1.00 93.81 252 GLN A C 1
ATOM 2012 O O . GLN A 1 252 ? -1.417 -2.024 -19.769 1.00 93.81 252 GLN A O 1
ATOM 2017 N N . TYR A 1 253 ? -3.447 -2.372 -20.671 1.00 93.69 253 TYR A N 1
ATOM 2018 C CA . TYR A 1 253 ? -4.097 -2.833 -19.450 1.00 93.69 253 TYR A CA 1
ATOM 2019 C C . TYR A 1 253 ? -3.439 -4.094 -18.887 1.00 93.69 253 TYR A C 1
ATOM 2021 O O . TYR A 1 253 ? -3.221 -4.185 -17.683 1.00 93.69 253 TYR A O 1
ATOM 2029 N N . LYS A 1 254 ? -3.046 -5.047 -19.743 1.00 93.56 254 LYS A N 1
ATOM 2030 C CA . LYS A 1 254 ? -2.296 -6.223 -19.293 1.00 93.56 254 LYS A CA 1
ATOM 2031 C C . LYS A 1 254 ? -0.977 -5.819 -18.629 1.00 93.56 254 LYS A C 1
ATOM 2033 O O . LYS A 1 254 ? -0.726 -6.213 -17.494 1.00 93.56 254 LYS A O 1
ATOM 2038 N N . ILE A 1 255 ? -0.174 -4.984 -19.295 1.00 93.50 255 ILE A N 1
ATOM 2039 C CA . ILE A 1 255 ? 1.104 -4.503 -18.745 1.00 93.50 255 ILE A CA 1
ATOM 2040 C C . ILE A 1 255 ? 0.879 -3.731 -17.439 1.00 93.50 255 ILE A C 1
ATOM 2042 O O . ILE A 1 255 ? 1.633 -3.911 -16.487 1.00 93.50 255 ILE A O 1
ATOM 2046 N N . TYR A 1 256 ? -0.173 -2.915 -17.367 1.00 94.81 256 TYR A N 1
ATOM 2047 C CA . TYR A 1 256 ? -0.576 -2.231 -16.142 1.00 94.81 256 TYR A CA 1
ATOM 2048 C C . TYR A 1 256 ? -0.849 -3.223 -15.003 1.00 94.81 256 TYR A C 1
ATOM 2050 O O . TYR A 1 256 ? -0.244 -3.110 -13.938 1.00 94.81 256 TYR A O 1
ATOM 2058 N N . THR A 1 257 ? -1.689 -4.236 -15.238 1.00 93.88 257 THR A N 1
ATOM 2059 C CA . THR A 1 257 ? -2.026 -5.241 -14.219 1.00 93.88 257 THR A CA 1
ATOM 2060 C C . THR A 1 257 ? -0.805 -6.051 -13.769 1.00 93.88 257 THR A C 1
ATOM 2062 O O . THR A 1 257 ? -0.648 -6.310 -12.575 1.00 93.88 257 THR A O 1
ATOM 2065 N N . ASP A 1 258 ? 0.103 -6.378 -14.695 1.00 93.00 258 ASP A N 1
ATOM 2066 C CA . ASP A 1 258 ? 1.357 -7.075 -14.400 1.00 93.00 258 ASP A CA 1
ATOM 2067 C C . ASP A 1 258 ? 2.280 -6.204 -13.530 1.00 93.00 258 ASP A C 1
ATOM 2069 O O . ASP A 1 258 ? 2.863 -6.687 -12.559 1.00 93.00 258 ASP A O 1
ATOM 2073 N N . CYS A 1 259 ? 2.375 -4.901 -13.820 1.00 94.69 259 CYS A N 1
ATOM 2074 C CA . CYS A 1 259 ? 3.119 -3.956 -12.988 1.00 94.69 259 CYS A CA 1
ATOM 2075 C C . CYS A 1 259 ? 2.527 -3.835 -11.581 1.00 94.69 259 CYS A C 1
ATOM 2077 O O . CYS A 1 259 ? 3.284 -3.824 -10.613 1.00 94.69 259 CYS A O 1
ATOM 2079 N N . ARG A 1 260 ? 1.196 -3.755 -11.449 1.00 95.25 260 ARG A N 1
ATOM 2080 C CA . ARG A 1 260 ? 0.510 -3.668 -10.148 1.00 95.25 260 ARG A CA 1
ATOM 2081 C C . ARG A 1 260 ? 0.814 -4.900 -9.293 1.00 95.25 260 ARG A C 1
ATOM 2083 O O . ARG A 1 260 ? 1.244 -4.749 -8.152 1.00 95.25 260 ARG A O 1
ATOM 2090 N N . ASN A 1 261 ? 0.719 -6.097 -9.878 1.00 94.62 261 ASN A N 1
ATOM 2091 C CA . ASN A 1 261 ? 1.115 -7.354 -9.234 1.00 94.62 261 ASN A CA 1
ATOM 2092 C C . ASN A 1 261 ? 2.583 -7.346 -8.792 1.00 94.62 261 ASN A C 1
ATOM 2094 O O . ASN A 1 261 ? 2.897 -7.705 -7.657 1.00 94.62 261 ASN A O 1
ATOM 2098 N N . LEU A 1 262 ? 3.483 -6.930 -9.688 1.00 95.31 262 LEU A N 1
ATOM 2099 C CA . LEU A 1 262 ? 4.921 -6.894 -9.432 1.00 95.31 262 LEU A CA 1
ATOM 2100 C C . LEU A 1 262 ? 5.271 -5.937 -8.284 1.00 95.31 262 LEU A C 1
ATOM 2102 O O . LEU A 1 262 ? 6.073 -6.279 -7.416 1.00 95.31 262 LEU A O 1
ATOM 2106 N N . ILE A 1 263 ? 4.669 -4.746 -8.274 1.00 96.94 263 ILE A N 1
ATOM 2107 C CA . ILE A 1 263 ? 4.878 -3.732 -7.237 1.00 96.94 263 ILE A CA 1
ATOM 2108 C C . ILE A 1 263 ? 4.293 -4.201 -5.904 1.00 96.94 263 ILE A C 1
ATOM 2110 O O . ILE A 1 263 ? 4.967 -4.071 -4.885 1.00 96.94 263 ILE A O 1
ATOM 2114 N N . ALA A 1 264 ? 3.087 -4.777 -5.903 1.00 97.06 264 ALA A N 1
ATOM 2115 C CA . ALA A 1 264 ? 2.467 -5.307 -4.693 1.00 97.06 264 ALA A CA 1
ATOM 2116 C C . ALA A 1 264 ? 3.335 -6.405 -4.059 1.00 97.06 264 ALA A C 1
ATOM 2118 O O . ALA A 1 264 ? 3.651 -6.323 -2.874 1.00 97.06 264 ALA A O 1
ATOM 2119 N N . GLU A 1 265 ? 3.805 -7.379 -4.847 1.00 96.94 265 GLU A N 1
ATOM 2120 C CA . GLU A 1 265 ? 4.711 -8.419 -4.346 1.00 96.94 265 GLU A CA 1
ATOM 2121 C C . GLU A 1 265 ? 6.017 -7.827 -3.804 1.00 96.94 265 GLU A C 1
ATOM 2123 O O . GLU A 1 265 ? 6.476 -8.227 -2.732 1.00 96.94 265 GLU A O 1
ATOM 2128 N N . TYR A 1 266 ? 6.608 -6.867 -4.522 1.00 97.62 266 TYR A N 1
ATOM 2129 C CA . TYR A 1 266 ? 7.832 -6.208 -4.081 1.00 97.62 266 TYR A CA 1
ATOM 2130 C C . TYR A 1 266 ? 7.645 -5.498 -2.741 1.00 97.62 266 TYR A C 1
ATOM 2132 O O . TYR A 1 266 ? 8.457 -5.690 -1.839 1.00 97.62 266 TYR A O 1
ATOM 2140 N N . LEU A 1 267 ? 6.571 -4.720 -2.584 1.00 98.44 267 LEU A N 1
ATOM 2141 C CA . LEU A 1 267 ? 6.278 -4.008 -1.343 1.00 98.44 267 LEU A CA 1
ATOM 2142 C C . LEU A 1 267 ? 5.995 -4.970 -0.189 1.00 98.44 267 LEU A C 1
ATOM 2144 O O . LEU A 1 267 ? 6.535 -4.775 0.894 1.00 98.44 267 LEU A O 1
ATOM 2148 N N . LEU A 1 268 ? 5.229 -6.041 -0.414 1.00 98.50 268 LEU A N 1
ATOM 2149 C CA . LEU A 1 268 ? 4.965 -7.054 0.611 1.00 98.50 268 LEU A CA 1
ATOM 2150 C C . LEU A 1 268 ? 6.258 -7.716 1.102 1.00 98.50 268 LEU A C 1
ATOM 2152 O O . LEU A 1 268 ? 6.490 -7.795 2.307 1.00 98.50 268 LEU A O 1
ATOM 2156 N N . ARG A 1 269 ? 7.132 -8.137 0.181 1.00 98.00 269 ARG A N 1
ATOM 2157 C CA . ARG A 1 269 ? 8.434 -8.732 0.520 1.00 98.00 269 ARG A CA 1
ATOM 2158 C C . ARG A 1 269 ? 9.370 -7.731 1.198 1.00 98.00 269 ARG A C 1
ATOM 2160 O O . ARG A 1 269 ? 10.026 -8.090 2.170 1.00 98.00 269 ARG A O 1
ATOM 2167 N N . LEU A 1 270 ? 9.419 -6.486 0.714 1.00 97.75 270 LEU A N 1
ATOM 2168 C CA . LEU A 1 270 ? 10.211 -5.406 1.315 1.00 97.75 270 LEU A CA 1
ATOM 2169 C C . LEU A 1 270 ? 9.763 -5.120 2.756 1.00 97.75 270 LEU A C 1
ATOM 2171 O O . LEU A 1 270 ? 10.593 -4.857 3.620 1.00 97.75 270 LEU A O 1
ATOM 2175 N N . LEU A 1 271 ? 8.459 -5.211 3.014 1.00 98.31 271 LEU A N 1
ATOM 2176 C CA . LEU A 1 271 ? 7.855 -5.072 4.335 1.00 98.31 271 LEU A CA 1
ATOM 2177 C C . LEU A 1 271 ? 7.889 -6.371 5.161 1.00 98.31 271 LEU A C 1
ATOM 2179 O O . LEU A 1 271 ? 7.244 -6.439 6.200 1.00 98.31 271 LEU A O 1
ATOM 2183 N N . GLY A 1 272 ? 8.580 -7.421 4.708 1.00 97.50 272 GLY A N 1
ATOM 2184 C CA . GLY A 1 272 ? 8.724 -8.674 5.455 1.00 97.50 272 GLY A CA 1
ATOM 2185 C C . GLY A 1 272 ? 7.434 -9.488 5.622 1.00 97.50 272 GLY A C 1
ATOM 2186 O O . GLY A 1 272 ? 7.383 -10.381 6.469 1.00 97.50 272 GLY A O 1
ATOM 2187 N N . PHE A 1 273 ? 6.388 -9.206 4.841 1.00 98.00 273 PHE A N 1
ATOM 2188 C CA . PHE A 1 273 ? 5.145 -9.970 4.883 1.00 98.00 273 PHE A CA 1
ATOM 2189 C C . PHE A 1 273 ? 5.346 -11.391 4.345 1.00 98.00 273 PHE A C 1
ATOM 2191 O O . PHE A 1 273 ? 5.975 -11.591 3.304 1.00 98.00 273 PHE A O 1
ATOM 2198 N N . LYS A 1 274 ? 4.745 -12.371 5.030 1.00 96.88 274 LYS A N 1
ATOM 2199 C CA . LYS A 1 274 ? 4.633 -13.760 4.570 1.00 96.88 274 LYS A CA 1
ATOM 2200 C C . LYS A 1 274 ? 3.182 -14.195 4.679 1.00 96.88 274 LYS A C 1
ATOM 2202 O O . LYS A 1 274 ? 2.552 -14.007 5.717 1.00 96.88 274 LYS A O 1
ATOM 2207 N N . GLY A 1 275 ? 2.659 -14.780 3.614 1.00 95.88 275 GLY A N 1
ATOM 2208 C CA . GLY A 1 275 ? 1.249 -15.128 3.499 1.00 95.88 275 GLY A CA 1
ATOM 2209 C C . GLY A 1 275 ? 0.721 -14.947 2.084 1.00 95.88 275 GLY A C 1
ATOM 2210 O O . GLY A 1 275 ? 1.468 -14.662 1.147 1.00 95.88 275 GLY A O 1
ATOM 2211 N N . SER A 1 276 ? -0.586 -15.142 1.925 1.00 95.69 276 SER A N 1
ATOM 2212 C CA . SER A 1 276 ? -1.266 -14.956 0.646 1.00 95.69 276 SER A CA 1
ATOM 2213 C C . SER A 1 276 ? -1.651 -13.497 0.421 1.00 95.69 276 SER A C 1
ATOM 2215 O O . SER A 1 276 ? -2.194 -12.866 1.328 1.00 95.69 276 SER A O 1
ATOM 2217 N N . PHE A 1 277 ? -1.481 -13.014 -0.803 1.00 96.38 277 PHE A N 1
ATOM 2218 C CA . PHE A 1 277 ? -2.016 -11.741 -1.272 1.00 96.38 277 PHE A CA 1
ATOM 2219 C C . PHE A 1 277 ? -2.758 -11.928 -2.598 1.00 96.38 277 PHE A C 1
ATOM 2221 O O . PHE A 1 277 ? -2.544 -12.909 -3.316 1.00 96.38 277 PHE A O 1
ATOM 2228 N N . ASN A 1 278 ? -3.644 -10.993 -2.904 1.00 95.50 278 ASN A N 1
ATOM 2229 C CA . ASN A 1 278 ? -4.507 -11.012 -4.074 1.00 95.50 278 ASN A CA 1
ATOM 2230 C C . ASN A 1 278 ? -3.780 -10.471 -5.312 1.00 95.50 278 ASN A C 1
ATOM 2232 O O . ASN A 1 278 ? -3.089 -9.453 -5.254 1.00 95.50 278 ASN A O 1
ATOM 2236 N N . LEU A 1 279 ? -3.975 -11.128 -6.453 1.00 93.44 279 LEU A N 1
ATOM 2237 C CA . LEU A 1 279 ? -3.473 -10.677 -7.745 1.00 93.44 279 LEU A CA 1
ATOM 2238 C C . LEU A 1 279 ? -4.465 -9.702 -8.384 1.00 93.44 279 LEU A C 1
ATOM 2240 O O . LEU A 1 279 ? -5.633 -10.018 -8.623 1.00 93.44 279 LEU A O 1
ATOM 2244 N N . PHE A 1 280 ? -3.962 -8.527 -8.736 1.00 90.25 280 PHE A N 1
ATOM 2245 C CA . PHE A 1 280 ? -4.693 -7.478 -9.426 1.00 90.25 280 PHE A CA 1
ATOM 2246 C C . PHE A 1 280 ? -5.190 -7.932 -10.809 1.00 90.25 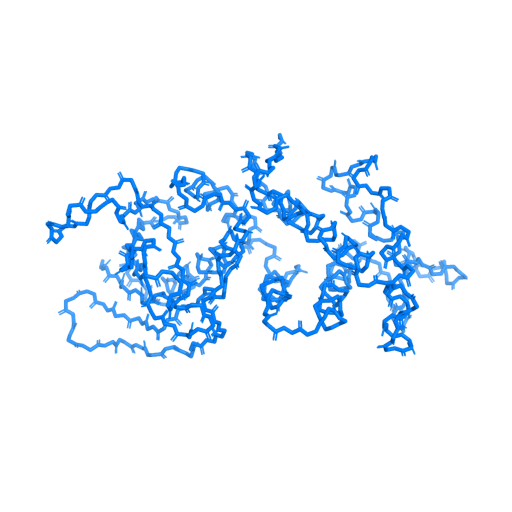280 PHE A C 1
ATOM 2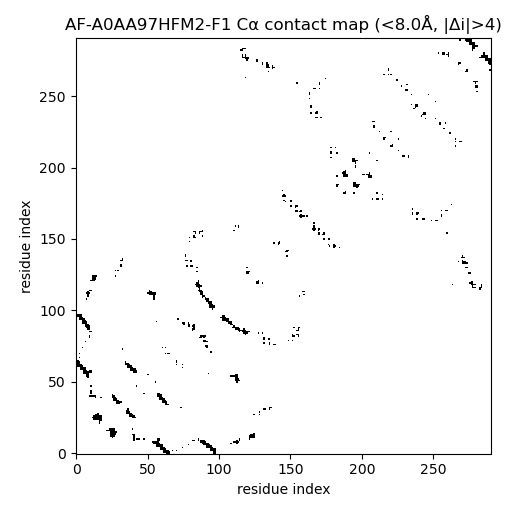248 O O . PHE A 1 280 ? -6.350 -7.723 -11.162 1.00 90.25 280 PHE A O 1
ATOM 2255 N N . SER A 1 281 ? -4.337 -8.619 -11.576 1.00 85.62 281 SER A N 1
ATOM 2256 C CA . SER A 1 281 ? -4.659 -9.154 -12.914 1.00 85.62 281 SER A CA 1
ATOM 2257 C C . SER A 1 281 ? -5.840 -10.127 -12.928 1.00 85.62 281 SER A C 1
ATOM 2259 O O . SER A 1 281 ? -6.506 -10.284 -13.949 1.00 85.62 281 SER A O 1
ATOM 2261 N N . GLU A 1 282 ? -6.110 -10.772 -11.795 1.00 84.62 282 GLU A N 1
ATOM 2262 C CA . GLU A 1 282 ? -7.192 -11.742 -11.621 1.00 84.62 282 GLU A CA 1
ATOM 2263 C C . GLU A 1 282 ? -8.363 -11.151 -10.829 1.00 84.62 282 GLU A C 1
ATOM 2265 O O . GLU A 1 282 ? -9.197 -11.887 -10.306 1.00 84.62 282 GLU A O 1
ATOM 2270 N N . ARG A 1 283 ? -8.436 -9.815 -10.737 1.00 78.94 283 ARG A N 1
ATOM 2271 C CA . ARG A 1 283 ? -9.488 -9.077 -10.021 1.00 78.94 283 ARG A CA 1
ATOM 2272 C C . ARG A 1 283 ? -9.654 -9.535 -8.567 1.00 78.94 283 ARG A C 1
ATOM 2274 O O . ARG A 1 283 ? -10.767 -9.705 -8.079 1.00 78.94 283 ARG A O 1
ATOM 2281 N N . GLY A 1 284 ? -8.533 -9.848 -7.921 1.00 71.12 284 GLY A N 1
ATOM 2282 C CA . GLY A 1 284 ? -8.488 -10.356 -6.555 1.00 71.12 284 GLY A CA 1
ATOM 2283 C C . GLY A 1 284 ? -8.982 -11.792 -6.351 1.00 71.12 284 GLY A C 1
ATOM 2284 O O . GLY A 1 284 ? -8.996 -12.258 -5.216 1.00 71.12 284 GLY A O 1
ATOM 2285 N N . ILE A 1 285 ? -9.351 -12.513 -7.417 1.00 78.56 285 ILE A N 1
ATOM 2286 C CA . ILE A 1 285 ? -9.724 -13.936 -7.346 1.00 78.56 285 ILE A CA 1
ATOM 2287 C C . ILE A 1 285 ? -8.465 -14.798 -7.201 1.00 78.56 285 ILE A C 1
ATOM 2289 O O . ILE A 1 285 ? -8.413 -15.714 -6.379 1.00 78.56 285 ILE A O 1
ATOM 2293 N N . GLY A 1 286 ? -7.438 -14.480 -7.990 1.00 88.25 286 GLY A N 1
ATOM 2294 C CA . GLY A 1 286 ? -6.128 -15.110 -7.909 1.00 88.25 286 GLY A CA 1
ATOM 2295 C C . GLY A 1 286 ? -5.396 -14.724 -6.639 1.00 88.25 286 GLY A C 1
ATOM 2296 O O . GLY A 1 286 ? -5.366 -13.550 -6.272 1.00 88.25 286 GLY A O 1
ATOM 2297 N N . LYS A 1 287 ? -4.752 -15.698 -5.994 1.00 92.81 287 LYS A N 1
ATOM 2298 C CA . LYS A 1 287 ? -3.897 -15.467 -4.827 1.00 92.81 287 LYS A CA 1
ATOM 2299 C C . LYS A 1 287 ? -2.492 -15.990 -5.094 1.00 92.81 287 LYS A C 1
ATOM 2301 O O . LYS A 1 287 ? -2.319 -17.060 -5.673 1.00 92.81 287 LYS A O 1
ATOM 2306 N N . LYS A 1 288 ? -1.486 -15.256 -4.625 1.00 94.12 288 LYS A N 1
ATOM 2307 C CA . LYS A 1 288 ? -0.082 -15.681 -4.610 1.00 94.12 288 LYS A CA 1
ATOM 2308 C C . LYS A 1 288 ? 0.427 -15.701 -3.175 1.00 94.12 288 LYS A C 1
ATOM 2310 O O . LYS A 1 288 ? 0.039 -14.860 -2.371 1.00 94.12 288 LYS A O 1
ATOM 2315 N N . ILE A 1 289 ? 1.278 -16.671 -2.851 1.00 94.56 289 ILE A N 1
ATOM 2316 C CA . ILE A 1 289 ? 1.847 -16.847 -1.510 1.00 94.56 289 ILE A CA 1
ATOM 2317 C C . ILE A 1 289 ? 3.303 -16.375 -1.506 1.00 94.56 289 ILE A C 1
ATOM 2319 O O . ILE A 1 289 ? 4.064 -16.679 -2.426 1.00 94.56 289 ILE A O 1
ATOM 2323 N N . ILE A 1 290 ? 3.673 -15.622 -0.472 1.00 94.38 290 ILE A N 1
ATOM 2324 C CA . ILE A 1 290 ? 5.054 -15.258 -0.143 1.00 94.38 290 ILE A CA 1
ATOM 2325 C C . ILE A 1 290 ? 5.477 -16.089 1.071 1.00 94.38 290 ILE A C 1
ATOM 2327 O O . ILE A 1 290 ? 4.822 -16.027 2.113 1.00 94.38 290 ILE A O 1
ATOM 2331 N N . GLU A 1 291 ? 6.552 -16.860 0.913 1.00 88.12 291 GLU A N 1
ATOM 2332 C CA . GLU A 1 291 ? 7.155 -17.722 1.945 1.00 88.12 291 GLU A CA 1
ATOM 2333 C C . GLU A 1 291 ? 8.244 -17.015 2.766 1.00 88.12 291 GLU A C 1
ATOM 2335 O O . GLU A 1 291 ? 8.985 -16.171 2.212 1.00 88.12 291 GLU A O 1
#

Secondary structure (DSSP, 8-state):
-EEEEEEES-----SEE-TTT-SSEEEEEEEETTEEEEEEE-S-GGGHHHHTT---EEEEEEEE-S-HHHHHHHHHHHHHHHHHHTTS--EEEEEEETT-SS-SEE----S----SS-SS-TT-HHHHHHHHHHHHHHHHHHTTTTTHHHHHHHHHHTTSS--HHHHHHHHHHHHHHHHHHHHHHTTPEEETTEEESSTT-TTSPBPHHHHHHHHHHHTT--GGGGTTHHHHHHHHHHHHHHS--SS-HHHHHHHHHHHHHHHHHHHHHHTT--EEEE-GGGTT-SEEEE-

Mean predicted aligned error: 5.32 Å